Protein AF-A0A0S7YE76-F1 (afdb_monomer)

Solvent-accessible surface area (backbone atoms only — not comparable to full-atom values): 18607 Å² total; per-residue (Å²): 134,58,78,66,62,55,53,55,54,52,49,54,53,52,51,52,51,50,59,55,50,73,75,68,65,85,78,84,64,67,56,100,78,52,66,23,44,47,47,76,36,72,68,64,58,95,80,39,22,54,52,33,25,20,67,42,61,40,78,8,40,34,25,40,32,91,62,87,88,48,64,30,26,28,22,26,35,54,44,39,54,44,42,76,58,84,70,84,58,65,30,76,67,35,12,22,74,38,64,57,85,9,36,34,14,70,73,61,82,34,90,38,60,30,29,41,18,33,40,88,47,12,43,44,52,71,51,78,32,78,65,57,64,90,67,31,18,46,62,30,10,30,70,44,59,53,84,12,36,38,13,36,68,88,66,67,63,45,38,70,34,29,37,18,34,26,42,48,77,52,37,34,89,74,32,91,39,74,80,62,52,44,77,63,68,86,61,49,12,49,74,50,37,52,40,29,36,69,55,82,42,29,35,56,48,25,61,72,75,68,42,55,52,81,36,51,87,58,66,63,80,71,47,78,52,48,74,44,60,37,55,60,32,31,42,61,25,28,39,45,68,33,50,43,76,35,63,63,33,68,62,81,43,98,73,61,67,92,89,58,79,32,40,84,68,58,52,74,77,66,81,70,58,64,44,74,65,23,56,70,62,42,53,85,65,44,71,83,68,94,77,79,93,79,75,61,66,59,73,55,38,48,32,77,76,73,80,78,47,46,25,52,65,26,68,66,64,48,73,92,59,72,56,57,88,43,80,90,68,83,128

Radius of gyration: 26.78 Å; Cα contacts (8 Å, |Δi|>4): 698; chains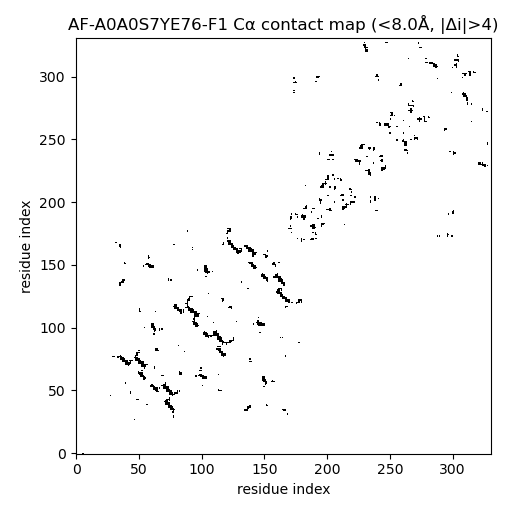: 1; bounding box: 63×70×66 Å

Nearest PDB structures (foldseek):
  1ux6-assembly1_A  TM=9.784E-01  e=2.073E-01  Homo sapiens
  3fby-assembly3_C  TM=5.319E-01  e=9.041E-02  Homo sapiens
  1yo8-assembly1_A  TM=5.218E-01  e=1.841E-01  Homo sapiens

Secondary structure (DSSP, 8-state):
--HHHHHHHHHHHHHHHHHHHTTSS------TT----EEEESSPPTT-EEEEEESSSSSB-EE-TT-SS-SEEEEESSSEE-TTS--SS-EEEEEESSSSSBPEESSS-SSEEEEEE-SSS--EEEEEESS--TT-EEEEEESSSSSB-EE-SSSSS--SEEEEEEEPP-SSTTS--TT---SS-SSS-TTT-SSTT-SSS-HHHHHHHT--TT-TTS--------SS-SSS-HHHHHHHT--TT-TT-STT-SSPPTT----SS--TT-SS--SHHHHHHS-S-B-------S-TTSSSTT-TTSSS-BSHHHHHHS-TT----S-----

Structure (mmCIF, N/CA/C/O backbone):
data_AF-A0A0S7YE76-F1
#
_entry.id   AF-A0A0S7YE76-F1
#
loop_
_atom_site.group_PDB
_atom_site.id
_atom_site.type_symbol
_atom_site.label_atom_id
_atom_site.label_alt_id
_atom_site.label_comp_id
_atom_site.label_asym_id
_atom_site.label_entity_id
_atom_site.label_seq_id
_atom_site.pdbx_PDB_ins_code
_atom_site.Cartn_x
_atom_site.Cartn_y
_atom_site.Cartn_z
_atom_site.occupancy
_atom_site.B_iso_or_equiv
_atom_site.auth_seq_id
_atom_site.auth_comp_id
_atom_site.auth_asym_id
_atom_site.auth_atom_id
_atom_site.pdbx_PDB_model_num
ATOM 1 N N . MET A 1 1 ? 27.700 -51.422 17.909 1.00 53.62 1 MET A N 1
ATOM 2 C CA . MET A 1 1 ? 26.930 -50.208 18.255 1.00 53.62 1 MET A CA 1
ATOM 3 C C . MET A 1 1 ? 25.537 -50.658 18.646 1.00 53.62 1 MET A C 1
ATOM 5 O O . MET A 1 1 ? 24.935 -51.434 17.913 1.00 53.62 1 MET A O 1
ATOM 9 N N . THR A 1 2 ? 25.108 -50.343 19.863 1.00 53.00 2 THR A N 1
ATOM 10 C CA . THR A 1 2 ? 23.865 -50.858 20.451 1.00 53.00 2 THR A CA 1
ATOM 11 C C . THR A 1 2 ? 22.655 -50.204 19.779 1.00 53.00 2 THR A C 1
ATOM 13 O O . THR A 1 2 ? 22.735 -49.066 19.328 1.00 53.00 2 THR A O 1
ATOM 16 N N . ARG A 1 3 ? 21.518 -50.912 19.704 1.00 53.75 3 ARG A N 1
ATOM 17 C CA . ARG A 1 3 ? 20.259 -50.403 19.113 1.00 53.75 3 ARG A CA 1
ATOM 18 C C . ARG A 1 3 ? 19.846 -49.014 19.641 1.00 53.75 3 ARG A C 1
ATOM 20 O O . ARG A 1 3 ? 19.220 -48.259 18.910 1.00 53.75 3 ARG A O 1
ATOM 27 N N . ALA A 1 4 ? 20.253 -48.665 20.863 1.00 53.84 4 ALA A N 1
ATOM 28 C CA . ALA A 1 4 ? 20.037 -47.350 21.464 1.00 53.84 4 ALA A CA 1
ATOM 29 C C . ALA A 1 4 ? 20.788 -46.208 20.748 1.00 53.84 4 ALA A C 1
ATOM 31 O O . ALA A 1 4 ? 20.255 -45.112 20.629 1.00 53.84 4 ALA A O 1
ATOM 32 N N . THR A 1 5 ? 21.991 -46.450 20.217 1.00 55.41 5 THR A N 1
ATOM 33 C CA . THR A 1 5 ? 22.796 -45.409 19.552 1.00 55.41 5 THR A CA 1
ATOM 34 C C . THR A 1 5 ? 22.220 -45.016 18.188 1.00 55.41 5 THR A C 1
ATOM 36 O O . THR A 1 5 ? 22.327 -43.865 17.781 1.00 55.41 5 THR A O 1
ATOM 39 N N . VAL A 1 6 ? 21.566 -45.956 17.496 1.00 57.12 6 VAL A N 1
ATOM 40 C CA . VAL A 1 6 ? 20.924 -45.709 16.192 1.00 57.12 6 VAL A CA 1
ATOM 41 C C . VAL A 1 6 ? 19.629 -44.909 16.358 1.00 57.12 6 VAL A C 1
ATOM 43 O O . VAL A 1 6 ? 19.381 -43.995 15.581 1.00 57.12 6 VAL A O 1
ATOM 46 N N . LEU A 1 7 ? 18.840 -45.198 17.399 1.00 55.94 7 LEU A N 1
ATOM 47 C CA . LEU A 1 7 ? 17.587 -44.489 17.689 1.00 55.94 7 LEU A CA 1
ATOM 48 C C . LEU A 1 7 ? 17.812 -43.026 18.090 1.00 55.94 7 LEU A C 1
ATOM 50 O O . LEU A 1 7 ? 17.093 -42.154 17.615 1.00 55.94 7 LEU A O 1
ATOM 54 N N . VAL A 1 8 ? 18.840 -42.747 18.898 1.00 60.81 8 VAL A N 1
ATOM 55 C CA . VAL A 1 8 ? 19.204 -41.370 19.276 1.00 60.81 8 VAL A CA 1
ATOM 56 C C . VAL A 1 8 ? 19.692 -40.575 18.063 1.00 60.81 8 VAL A C 1
ATOM 58 O O . VAL A 1 8 ? 19.314 -39.419 17.899 1.00 60.81 8 VAL A O 1
ATOM 61 N N . SER A 1 9 ? 20.469 -41.199 17.171 1.00 59.66 9 SER A N 1
ATOM 62 C CA . SER A 1 9 ? 20.937 -40.539 15.947 1.00 59.66 9 SER A CA 1
ATOM 63 C C . SER A 1 9 ? 19.797 -40.247 14.967 1.00 59.66 9 SER A C 1
ATOM 65 O O . SER A 1 9 ? 19.828 -39.203 14.326 1.00 59.66 9 SER A O 1
ATOM 67 N N . LEU A 1 10 ? 18.793 -41.132 14.876 1.00 55.31 10 LEU A N 1
ATOM 68 C CA . LEU A 1 10 ? 17.617 -40.937 14.022 1.00 55.31 10 LEU A CA 1
ATOM 69 C C . LEU A 1 10 ? 16.696 -39.826 14.560 1.00 55.31 10 LEU A C 1
ATOM 71 O O . LEU A 1 10 ? 16.197 -39.015 13.781 1.00 55.31 10 LEU A O 1
ATOM 75 N N . LEU A 1 11 ? 16.512 -39.762 15.888 1.00 57.97 11 LEU A N 1
ATOM 76 C CA . LEU A 1 11 ? 15.745 -38.699 16.546 1.00 57.97 11 LEU A CA 1
ATOM 77 C C . LEU A 1 11 ? 16.417 -37.332 16.385 1.00 57.97 11 LEU A C 1
ATOM 79 O O . LEU A 1 11 ? 15.731 -36.372 16.055 1.00 57.97 11 LEU A O 1
ATOM 83 N N . LEU A 1 12 ? 17.744 -37.237 16.543 1.00 54.19 12 LEU A N 1
ATOM 84 C CA . LEU A 1 12 ? 18.454 -35.970 16.330 1.00 54.19 12 LEU A CA 1
ATOM 85 C C . LEU A 1 12 ? 18.346 -35.475 14.880 1.00 54.19 12 LEU A C 1
ATOM 87 O O . LEU A 1 12 ? 18.196 -34.276 14.664 1.00 54.19 12 LEU A O 1
ATOM 91 N N . THR A 1 13 ? 18.379 -36.370 13.887 1.00 54.22 13 THR A N 1
ATOM 92 C CA . THR A 1 13 ? 18.201 -35.981 12.477 1.00 54.22 13 THR A CA 1
ATOM 93 C C . THR A 1 13 ? 16.768 -35.572 12.140 1.00 54.22 13 THR A C 1
ATOM 95 O O . THR A 1 13 ? 16.579 -34.664 11.339 1.00 54.22 13 THR A O 1
ATOM 98 N N . LEU A 1 14 ? 15.760 -36.191 12.766 1.00 50.34 14 LEU A N 1
ATOM 99 C CA . LEU A 1 14 ? 14.351 -35.812 12.598 1.00 50.34 14 LEU A CA 1
ATOM 100 C C . LEU A 1 14 ? 14.036 -34.467 13.261 1.00 50.34 14 LEU A C 1
ATOM 102 O O . LEU A 1 14 ? 13.331 -33.658 12.670 1.00 50.34 14 LEU A O 1
ATOM 106 N N . VAL A 1 15 ? 14.611 -34.193 14.436 1.00 55.03 15 VAL A N 1
ATOM 107 C CA . VAL A 1 15 ? 14.502 -32.886 15.104 1.00 55.03 15 VAL A CA 1
ATOM 108 C C . VAL A 1 15 ? 15.223 -31.802 14.296 1.00 55.03 15 VAL A C 1
ATOM 110 O O . VAL A 1 15 ? 14.677 -30.722 14.124 1.00 55.03 15 VAL A O 1
ATOM 113 N N . ALA A 1 16 ? 16.392 -32.092 13.713 1.00 50.50 16 ALA A N 1
ATOM 114 C CA . ALA A 1 16 ? 17.088 -31.147 12.836 1.00 50.50 16 ALA A CA 1
ATOM 115 C C . ALA A 1 16 ? 16.317 -30.8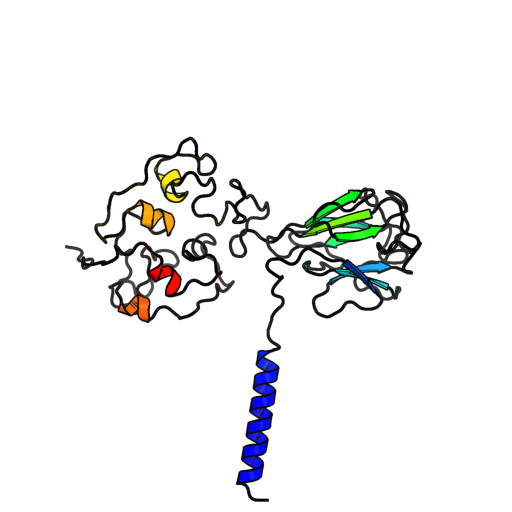51 11.533 1.00 50.50 16 ALA A C 1
ATOM 117 O O . ALA A 1 16 ? 16.294 -29.702 11.100 1.00 50.50 16 ALA A O 1
ATOM 118 N N . LEU A 1 17 ? 15.647 -31.847 10.932 1.00 45.78 17 LEU A N 1
ATOM 119 C CA . LEU A 1 17 ? 14.757 -31.614 9.787 1.00 45.78 17 LEU A CA 1
ATOM 120 C C . LEU A 1 17 ? 13.482 -30.855 10.182 1.00 45.78 17 LEU A C 1
ATOM 122 O O . LEU A 1 17 ? 13.026 -30.020 9.410 1.00 45.78 17 LEU A O 1
ATOM 126 N N . ALA A 1 18 ? 12.922 -31.106 11.369 1.00 45.28 18 ALA A N 1
ATOM 127 C CA . ALA A 1 18 ? 11.753 -30.382 11.866 1.00 45.28 18 ALA A CA 1
ATOM 128 C C . ALA A 1 18 ? 12.082 -28.918 12.203 1.00 45.28 18 ALA A C 1
ATOM 130 O O . ALA A 1 18 ? 11.295 -28.040 11.866 1.00 45.28 18 ALA A O 1
ATOM 131 N N . LEU A 1 19 ? 13.256 -28.633 12.783 1.00 42.09 19 LEU A N 1
ATOM 132 C CA . LEU A 1 19 ? 13.737 -27.262 12.993 1.00 42.09 19 LEU A CA 1
ATOM 133 C C . LEU A 1 19 ? 14.083 -26.552 11.676 1.00 42.09 19 LEU A C 1
ATOM 135 O O . LEU A 1 19 ? 13.861 -25.354 11.577 1.00 42.09 19 LEU A O 1
ATOM 139 N N . ALA A 1 20 ? 14.574 -27.267 10.658 1.00 42.16 20 ALA A N 1
ATOM 140 C CA . ALA A 1 20 ? 14.793 -26.690 9.330 1.00 42.16 20 ALA A CA 1
ATOM 141 C C . ALA A 1 20 ? 13.476 -26.431 8.570 1.00 42.16 20 ALA A C 1
ATOM 143 O O . ALA A 1 20 ? 13.395 -25.479 7.802 1.00 42.16 20 ALA A O 1
ATOM 144 N N . ALA A 1 21 ? 12.438 -27.244 8.801 1.00 38.12 21 ALA A N 1
ATOM 145 C CA . ALA A 1 21 ? 11.113 -27.060 8.207 1.00 38.12 21 ALA A CA 1
ATOM 146 C C . ALA A 1 21 ? 10.289 -25.949 8.888 1.00 38.12 21 ALA A C 1
ATOM 148 O O . ALA A 1 21 ? 9.497 -25.302 8.213 1.00 38.12 21 ALA A O 1
ATOM 149 N N . HIS A 1 22 ? 10.515 -25.671 10.181 1.00 39.59 22 HIS A N 1
ATOM 150 C CA . HIS A 1 22 ? 9.909 -24.524 10.883 1.00 39.59 22 HIS A CA 1
ATOM 151 C C . HIS A 1 22 ? 10.488 -23.162 10.458 1.00 39.59 22 HIS A C 1
ATOM 153 O O . HIS A 1 22 ? 9.929 -22.137 10.817 1.00 39.59 22 HIS A O 1
ATOM 159 N N . TRP A 1 23 ? 11.581 -23.144 9.686 1.00 32.69 23 TRP A N 1
ATOM 160 C CA . TRP A 1 23 ? 12.151 -21.931 9.080 1.00 32.69 23 TRP A CA 1
ATOM 161 C C . TRP A 1 23 ? 11.866 -21.819 7.574 1.00 32.69 23 TRP A C 1
ATOM 163 O O . TRP A 1 23 ? 12.419 -20.948 6.909 1.00 32.69 23 TRP A O 1
ATOM 173 N N . ALA A 1 24 ? 11.042 -22.711 7.013 1.00 37.47 24 ALA A N 1
ATOM 174 C CA . ALA A 1 24 ? 10.768 -22.768 5.575 1.00 37.47 24 ALA A CA 1
ATOM 175 C C . ALA A 1 24 ? 9.271 -22.705 5.223 1.00 37.47 24 ALA A C 1
ATOM 177 O O . ALA A 1 24 ? 8.899 -23.017 4.093 1.00 37.47 24 ALA A O 1
ATOM 178 N N . PHE A 1 25 ? 8.417 -22.293 6.163 1.00 32.69 25 PHE A N 1
ATOM 179 C CA . PHE A 1 25 ? 7.022 -21.957 5.892 1.00 32.69 25 PHE A CA 1
ATOM 180 C C . PHE A 1 25 ? 6.824 -20.453 6.064 1.00 32.69 25 PHE A C 1
ATOM 182 O O . PHE A 1 25 ? 6.907 -19.945 7.173 1.00 32.69 25 PHE A O 1
ATOM 189 N N . ASN A 1 26 ? 6.620 -19.787 4.925 1.00 39.59 26 ASN A N 1
ATOM 190 C CA . ASN A 1 26 ? 6.100 -18.432 4.747 1.00 39.59 26 ASN A CA 1
ATOM 191 C C . ASN A 1 26 ? 6.509 -17.386 5.789 1.00 39.59 26 ASN A C 1
ATOM 193 O O . ASN A 1 26 ? 5.761 -17.051 6.699 1.00 39.59 26 ASN A O 1
ATOM 197 N N . THR A 1 27 ? 7.646 -16.753 5.526 1.00 32.66 27 THR A N 1
ATOM 198 C CA . THR A 1 27 ? 7.807 -15.327 5.814 1.00 32.66 27 THR A CA 1
ATOM 199 C C . THR A 1 27 ? 8.179 -14.629 4.510 1.00 32.66 27 THR A C 1
ATOM 201 O O . THR A 1 27 ? 9.327 -14.254 4.292 1.00 32.66 27 THR A O 1
ATOM 204 N N . SER A 1 28 ? 7.207 -14.483 3.611 1.00 37.69 28 SER A N 1
ATOM 205 C CA . SER A 1 28 ? 7.108 -13.244 2.836 1.00 37.69 28 SER A CA 1
ATOM 206 C C . SER A 1 28 ? 6.258 -12.280 3.659 1.00 37.69 28 SER A C 1
ATOM 208 O O . SER A 1 28 ? 5.170 -11.890 3.256 1.00 37.69 28 SER A O 1
ATOM 210 N N . SER A 1 29 ? 6.714 -11.983 4.875 1.00 35.19 29 SER A N 1
ATOM 211 C CA . SER A 1 29 ? 6.265 -10.787 5.563 1.00 35.19 29 SER A CA 1
ATOM 212 C C . SER A 1 29 ? 6.894 -9.639 4.786 1.00 35.19 29 SER A C 1
ATOM 214 O O . SER A 1 29 ? 8.120 -9.479 4.840 1.00 35.19 29 SER A O 1
ATOM 216 N N . ALA A 1 30 ? 6.085 -8.897 4.030 1.00 40.16 30 ALA A N 1
ATOM 217 C CA . ALA A 1 30 ? 6.439 -7.527 3.695 1.00 40.16 30 ALA A CA 1
ATOM 218 C C . ALA A 1 30 ? 6.922 -6.875 4.996 1.00 40.16 30 ALA A C 1
ATOM 220 O O . ALA A 1 30 ? 6.318 -7.066 6.058 1.00 40.16 30 ALA A O 1
ATOM 221 N N . SER A 1 31 ? 8.098 -6.256 4.969 1.00 34.84 31 SER A N 1
ATOM 222 C CA . SER A 1 31 ? 8.589 -5.605 6.174 1.00 34.84 31 SER A CA 1
ATOM 223 C C . SER A 1 31 ? 7.608 -4.478 6.502 1.00 34.84 31 SER A C 1
ATOM 225 O O . SER A 1 31 ? 7.373 -3.656 5.620 1.00 34.84 31 SER A O 1
ATOM 227 N N . PRO A 1 32 ? 7.097 -4.363 7.742 1.00 37.75 32 PRO A N 1
ATOM 228 C CA . PRO A 1 32 ? 6.154 -3.301 8.111 1.00 37.75 32 PRO A CA 1
ATOM 229 C C . PRO A 1 32 ? 6.783 -1.892 8.061 1.00 37.75 32 PRO A C 1
ATOM 231 O O . PRO A 1 32 ? 6.179 -0.931 8.504 1.00 37.75 32 PRO A O 1
ATOM 234 N N . ASN A 1 33 ? 8.024 -1.767 7.568 1.00 38.00 33 ASN A N 1
ATOM 235 C CA . ASN A 1 33 ? 8.777 -0.524 7.391 1.00 38.00 33 ASN A CA 1
ATOM 236 C C . ASN A 1 33 ? 9.774 -0.587 6.203 1.00 38.00 33 ASN A C 1
ATOM 238 O O . ASN A 1 33 ? 10.749 0.169 6.162 1.00 38.00 33 ASN A O 1
ATOM 242 N N . GLY A 1 34 ? 9.615 -1.525 5.263 1.00 47.88 34 GLY A N 1
ATOM 243 C CA . GLY A 1 34 ? 10.556 -1.710 4.155 1.00 47.88 34 GLY A CA 1
ATOM 244 C C . GLY A 1 34 ? 10.301 -0.719 3.027 1.00 47.88 34 GLY A C 1
ATOM 245 O O . GLY A 1 34 ? 9.496 -0.993 2.148 1.00 47.88 34 GLY A O 1
ATOM 246 N N . ALA A 1 35 ? 10.975 0.434 3.034 1.00 62.75 35 ALA A N 1
ATOM 247 C CA . ALA A 1 35 ? 10.973 1.321 1.873 1.00 62.75 35 ALA A CA 1
ATOM 248 C C . ALA A 1 35 ? 11.426 0.529 0.634 1.00 62.75 35 ALA A C 1
ATOM 250 O O . ALA A 1 35 ? 12.518 -0.050 0.643 1.00 62.75 35 ALA A O 1
ATOM 251 N N . MET A 1 36 ? 10.583 0.516 -0.405 1.00 78.94 36 MET A N 1
ATOM 252 C CA . MET A 1 36 ? 10.861 -0.115 -1.695 1.00 78.94 36 MET A CA 1
ATOM 253 C C . MET A 1 36 ? 12.317 0.142 -2.110 1.00 78.94 36 MET A C 1
ATOM 255 O O . MET A 1 36 ? 12.817 1.266 -2.044 1.00 78.94 36 MET A O 1
ATOM 259 N N . SER A 1 37 ? 13.024 -0.900 -2.539 1.00 84.62 37 SER A N 1
ATOM 260 C CA . SER A 1 37 ? 14.425 -0.785 -2.945 1.00 84.62 37 SER A CA 1
ATOM 261 C C . SER A 1 37 ? 14.669 -1.603 -4.194 1.00 84.62 37 SER A C 1
ATOM 263 O O . SER A 1 37 ? 14.303 -2.772 -4.243 1.00 84.62 37 SER A O 1
ATOM 265 N N . CYS A 1 38 ? 15.297 -0.997 -5.201 1.00 88.25 38 CYS A N 1
ATOM 266 C CA . CYS A 1 38 ? 15.541 -1.622 -6.495 1.00 88.25 38 CYS A CA 1
ATOM 267 C C . CYS A 1 38 ? 17.026 -1.597 -6.858 1.00 88.25 38 CYS A C 1
ATOM 269 O O . CYS A 1 38 ? 17.740 -0.627 -6.599 1.00 88.25 38 CYS A O 1
ATOM 271 N N . SER A 1 39 ? 17.498 -2.666 -7.497 1.00 89.75 39 SER A N 1
ATOM 272 C CA . SER A 1 39 ? 18.859 -2.761 -8.027 1.00 89.75 39 SER A CA 1
ATOM 273 C C . SER A 1 39 ? 18.909 -3.580 -9.313 1.00 89.75 39 SER A C 1
ATOM 275 O O . SER A 1 39 ? 18.155 -4.541 -9.488 1.00 89.75 39 SER A O 1
ATOM 277 N N . VAL A 1 40 ? 19.816 -3.220 -10.227 1.00 91.25 40 VAL A N 1
ATOM 278 C CA . VAL A 1 40 ? 20.032 -3.990 -11.455 1.00 91.25 40 VAL A CA 1
ATOM 279 C C . VAL A 1 40 ? 21.090 -5.059 -11.221 1.00 91.25 40 VAL A C 1
ATOM 281 O O . VAL A 1 40 ? 22.253 -4.771 -10.934 1.00 91.25 40 VAL A O 1
ATOM 284 N N . LYS A 1 41 ? 20.718 -6.327 -11.394 1.00 91.06 41 LYS A N 1
ATOM 285 C CA . LYS A 1 41 ? 21.650 -7.447 -11.225 1.00 91.06 41 LYS A CA 1
ATOM 286 C C . LYS A 1 41 ? 21.302 -8.659 -12.085 1.00 91.06 41 LYS A C 1
ATOM 288 O O . LYS A 1 41 ? 20.219 -8.726 -12.665 1.00 91.06 41 LYS A O 1
ATOM 293 N N . PRO A 1 42 ? 22.226 -9.628 -12.236 1.00 90.38 42 PRO A N 1
ATOM 294 C CA . PRO A 1 42 ? 21.981 -10.760 -13.127 1.00 90.38 42 PRO A CA 1
ATOM 295 C C . PRO A 1 42 ? 20.873 -11.718 -12.666 1.00 90.38 42 PRO A C 1
ATOM 297 O O . PRO A 1 42 ? 20.218 -12.377 -13.482 1.00 90.38 42 PRO A O 1
ATOM 300 N N . VAL A 1 43 ? 20.684 -11.818 -11.350 1.00 89.00 43 VAL A N 1
ATOM 301 C CA . VAL A 1 43 ? 19.727 -12.711 -10.692 1.00 89.00 43 VAL A CA 1
ATOM 302 C C . VAL A 1 43 ? 19.161 -11.979 -9.478 1.00 89.00 43 VAL A C 1
ATOM 304 O O . VAL A 1 43 ? 19.942 -11.414 -8.717 1.00 89.00 43 VAL A O 1
ATOM 307 N N . CYS A 1 44 ? 17.836 -11.987 -9.321 1.00 89.00 44 CYS A N 1
ATOM 308 C CA . CYS A 1 44 ? 17.179 -11.449 -8.130 1.00 89.00 44 CYS A CA 1
ATOM 309 C C . CYS A 1 44 ? 17.373 -12.402 -6.946 1.00 89.00 44 CYS A C 1
ATOM 311 O O . CYS A 1 44 ? 17.344 -13.625 -7.121 1.00 89.00 44 CYS A O 1
ATOM 313 N N . ASP A 1 45 ? 17.620 -11.841 -5.767 1.00 89.00 45 ASP A N 1
ATOM 314 C CA . ASP A 1 45 ? 17.802 -12.607 -4.538 1.00 89.00 45 ASP A CA 1
ATOM 315 C C . ASP A 1 45 ? 16.449 -13.106 -4.001 1.00 89.00 45 ASP A C 1
ATOM 317 O O . ASP A 1 45 ? 15.378 -12.744 -4.489 1.00 89.00 45 ASP A O 1
ATOM 321 N N . ALA A 1 46 ? 16.480 -13.993 -3.003 1.00 81.56 46 ALA A N 1
ATOM 322 C CA . ALA A 1 46 ? 15.252 -14.464 -2.370 1.00 81.56 46 ALA A CA 1
ATOM 323 C C . ALA A 1 46 ? 14.527 -13.293 -1.679 1.00 81.56 46 ALA A C 1
ATOM 325 O O . ALA A 1 46 ? 15.136 -12.601 -0.868 1.00 81.56 46 ALA A O 1
ATOM 326 N N . GLY A 1 47 ? 13.241 -13.105 -1.991 1.00 75.69 47 GLY A N 1
ATOM 327 C CA . GLY A 1 47 ? 12.437 -11.978 -1.499 1.00 75.69 47 GLY A CA 1
ATOM 328 C C . GLY A 1 47 ? 12.416 -10.760 -2.428 1.00 75.69 47 GLY A C 1
ATOM 329 O O . GLY A 1 47 ? 11.705 -9.805 -2.144 1.00 75.69 47 GLY A O 1
ATOM 330 N N . GLU A 1 48 ? 13.145 -10.795 -3.544 1.00 86.62 48 GLU A N 1
ATOM 331 C CA . GLU A 1 48 ? 13.058 -9.768 -4.578 1.00 86.62 48 GLU A CA 1
ATOM 332 C C . GLU A 1 48 ? 12.236 -10.219 -5.779 1.00 86.62 48 GLU A C 1
ATOM 334 O O . GLU A 1 48 ? 12.193 -11.393 -6.161 1.00 86.62 48 GLU A O 1
ATOM 339 N N . VAL A 1 49 ? 11.664 -9.225 -6.439 1.00 85.56 49 VAL A N 1
ATOM 340 C CA . VAL A 1 49 ? 10.826 -9.361 -7.612 1.00 85.56 49 VAL A CA 1
ATOM 341 C C . VAL A 1 49 ? 11.525 -8.814 -8.847 1.00 85.56 49 VAL A C 1
ATOM 343 O O . VAL A 1 49 ? 12.054 -7.705 -8.852 1.00 85.56 49 VAL A O 1
ATOM 346 N N . GLU A 1 50 ? 11.473 -9.588 -9.930 1.00 88.88 50 GLU A N 1
ATOM 347 C CA . GLU A 1 50 ? 11.885 -9.147 -11.262 1.00 88.88 50 GLU A CA 1
ATOM 348 C C . GLU A 1 50 ? 10.804 -8.260 -11.891 1.00 88.88 50 GLU A C 1
ATOM 350 O O . GLU A 1 50 ? 9.738 -8.753 -12.258 1.00 88.88 50 GLU A O 1
ATOM 355 N N . VAL A 1 51 ? 11.112 -6.975 -12.077 1.00 88.38 51 VAL A N 1
ATOM 356 C CA . VAL A 1 51 ? 10.192 -6.005 -12.700 1.00 88.38 51 VAL A CA 1
ATOM 357 C C . VAL A 1 51 ? 10.463 -5.829 -14.189 1.00 88.38 51 VAL A C 1
ATOM 359 O O . VAL A 1 51 ? 9.548 -5.681 -14.990 1.00 88.38 51 VAL A O 1
ATOM 362 N N . LEU A 1 52 ? 11.731 -5.849 -14.595 1.00 89.75 52 LEU A N 1
ATOM 363 C CA . LEU A 1 52 ? 12.114 -5.614 -15.984 1.00 89.75 52 LEU A CA 1
ATOM 364 C C . LEU A 1 52 ? 13.421 -6.322 -16.313 1.00 89.75 52 LEU A C 1
ATOM 366 O O . LEU A 1 52 ? 14.308 -6.436 -15.468 1.00 89.75 52 LEU A O 1
ATOM 370 N N . ARG A 1 53 ? 13.589 -6.745 -17.567 1.00 91.31 53 ARG A N 1
ATOM 371 C CA . ARG A 1 53 ? 14.882 -7.205 -18.079 1.00 91.31 53 ARG A CA 1
ATOM 372 C C . ARG A 1 53 ? 15.583 -6.172 -18.932 1.00 91.31 53 ARG A C 1
ATOM 374 O O . ARG A 1 53 ? 14.945 -5.461 -19.698 1.00 91.31 53 ARG A O 1
ATOM 381 N N . MET A 1 54 ? 16.911 -6.169 -18.862 1.00 91.56 54 MET A N 1
ATOM 382 C CA . MET A 1 54 ? 17.764 -5.212 -19.562 1.00 91.56 54 MET A CA 1
ATOM 383 C C . MET A 1 54 ? 18.917 -5.914 -20.285 1.00 91.56 54 MET A C 1
ATOM 385 O O . MET A 1 54 ? 19.582 -6.795 -19.734 1.00 91.56 54 MET A O 1
ATOM 389 N N . SER A 1 55 ? 19.203 -5.509 -21.524 1.00 92.44 55 SER A N 1
ATOM 390 C CA . SER A 1 55 ? 20.323 -6.061 -22.304 1.00 92.44 55 SER A CA 1
ATOM 391 C C . SER A 1 55 ? 21.710 -5.743 -21.720 1.00 92.44 55 SER A C 1
ATOM 393 O O . SER A 1 55 ? 22.673 -6.460 -21.986 1.00 92.44 55 SER A O 1
ATOM 395 N N . SER A 1 56 ? 21.819 -4.661 -20.950 1.00 91.19 56 SER A N 1
ATOM 396 C CA . SER A 1 56 ? 23.036 -4.130 -20.318 1.00 91.19 56 SER A CA 1
ATOM 397 C C . SER A 1 56 ? 22.647 -3.236 -19.134 1.00 91.19 56 SER A C 1
ATOM 399 O O . SER A 1 56 ? 21.474 -2.934 -18.965 1.00 91.19 56 SER A O 1
ATOM 401 N N . THR A 1 57 ? 23.605 -2.785 -18.319 1.00 90.81 57 THR A N 1
ATOM 402 C CA . THR A 1 57 ? 23.335 -1.813 -17.236 1.00 90.81 57 THR A CA 1
ATOM 403 C C . THR A 1 57 ? 23.233 -0.367 -17.731 1.00 90.81 57 THR A C 1
ATOM 405 O O . THR A 1 57 ? 22.741 0.498 -17.027 1.00 90.81 57 THR A O 1
ATOM 408 N N . SER A 1 58 ? 23.665 -0.081 -18.960 1.00 91.50 58 SER A N 1
ATOM 409 C CA . SER A 1 58 ? 23.540 1.240 -19.586 1.00 91.50 58 SER A CA 1
ATOM 410 C C . SER A 1 58 ? 23.146 1.104 -21.050 1.00 91.50 58 SER A C 1
ATOM 412 O O . SER A 1 58 ? 23.533 0.132 -21.710 1.00 91.50 58 SER A O 1
ATOM 414 N N . ASN A 1 59 ? 22.381 2.076 -21.558 1.00 91.69 59 ASN A N 1
ATOM 415 C CA . ASN A 1 59 ? 21.897 2.121 -22.942 1.00 91.69 59 ASN A CA 1
ATOM 416 C C . ASN A 1 59 ? 21.268 0.799 -23.418 1.00 91.69 59 ASN A C 1
ATOM 418 O O . ASN A 1 59 ? 21.579 0.285 -24.496 1.00 91.69 59 ASN A O 1
ATOM 422 N N . ALA A 1 60 ? 20.419 0.222 -22.577 1.00 92.62 60 ALA A N 1
ATOM 423 C CA . ALA A 1 60 ? 19.856 -1.096 -22.763 1.00 92.62 60 ALA A CA 1
ATOM 424 C C . ALA A 1 60 ? 18.529 -1.058 -23.518 1.00 92.62 60 ALA A C 1
ATOM 426 O O . ALA A 1 60 ? 17.745 -0.113 -23.402 1.00 92.62 60 ALA A O 1
ATOM 427 N N . HIS A 1 61 ? 18.265 -2.135 -24.249 1.00 94.12 61 HIS A N 1
ATOM 428 C CA . HIS A 1 61 ? 16.903 -2.503 -24.603 1.00 94.12 61 HIS A CA 1
ATOM 429 C C . HIS A 1 61 ? 16.262 -3.261 -23.443 1.00 94.12 61 HIS A C 1
ATOM 431 O O . HIS A 1 61 ? 16.953 -3.890 -22.632 1.00 94.12 61 HIS A O 1
ATOM 437 N N . ALA A 1 62 ? 14.939 -3.198 -23.398 1.00 92.88 62 ALA A N 1
ATOM 438 C CA . ALA A 1 62 ? 14.119 -3.761 -22.348 1.00 92.88 62 ALA A CA 1
ATOM 439 C C . ALA A 1 62 ? 13.395 -5.034 -22.813 1.00 92.88 62 ALA A C 1
ATOM 441 O O . ALA A 1 62 ? 13.165 -5.243 -24.008 1.00 92.88 62 ALA A O 1
ATOM 442 N N . GLY A 1 63 ? 13.035 -5.886 -21.861 1.00 90.50 63 GLY A N 1
ATOM 443 C CA . GLY A 1 63 ? 12.190 -7.057 -22.078 1.00 90.50 63 GLY A CA 1
ATOM 444 C C . GLY A 1 63 ? 11.296 -7.313 -20.871 1.00 90.50 63 GLY A C 1
ATOM 445 O O . GLY A 1 63 ? 11.620 -6.892 -19.757 1.00 90.50 63 GLY A O 1
ATOM 446 N N . THR A 1 64 ? 10.180 -8.005 -21.091 1.00 88.25 64 THR A N 1
ATOM 447 C CA . THR A 1 64 ? 9.230 -8.336 -20.021 1.00 88.25 64 THR A CA 1
ATOM 448 C C . THR A 1 64 ? 9.851 -9.294 -18.996 1.00 88.25 64 THR A C 1
ATOM 450 O O . THR A 1 64 ? 10.745 -10.084 -19.347 1.00 88.25 64 THR A O 1
ATOM 453 N N . PRO A 1 65 ? 9.354 -9.290 -17.746 1.00 84.06 65 PRO A N 1
ATOM 454 C CA . PRO A 1 65 ? 9.706 -10.300 -16.756 1.00 84.06 65 PRO A CA 1
ATOM 455 C C . PRO A 1 65 ? 9.547 -11.725 -17.294 1.00 84.06 65 PRO A C 1
ATOM 457 O O . PRO A 1 65 ? 8.639 -12.024 -18.071 1.00 84.06 65 PRO A O 1
ATOM 460 N N . GLY A 1 66 ? 10.449 -12.625 -16.905 1.00 76.31 66 GLY A N 1
ATOM 461 C CA . GLY A 1 66 ? 10.370 -14.046 -17.266 1.00 76.31 66 GLY A CA 1
ATOM 462 C C . GLY A 1 66 ? 10.843 -14.406 -18.684 1.00 76.31 66 GLY A C 1
ATOM 463 O O . GLY A 1 66 ? 10.946 -15.593 -18.995 1.00 76.31 66 GLY A O 1
ATOM 464 N N . GLY A 1 67 ? 11.217 -13.431 -19.526 1.00 75.94 67 GLY A N 1
ATOM 465 C CA . GLY A 1 67 ? 11.830 -13.679 -20.843 1.00 75.94 67 GLY A CA 1
ATOM 466 C C . GLY A 1 67 ? 13.189 -14.403 -20.767 1.00 75.94 67 GLY A C 1
ATOM 467 O O . GLY A 1 67 ? 13.738 -14.606 -19.690 1.00 75.94 67 GLY A O 1
ATOM 468 N N . SER A 1 68 ? 13.787 -14.817 -21.890 1.00 66.88 68 SER A N 1
ATOM 469 C CA . SER A 1 68 ? 15.069 -15.565 -21.885 1.00 66.88 68 SER A CA 1
ATOM 470 C C . SER A 1 68 ? 16.266 -14.825 -22.492 1.00 66.88 68 SER A C 1
ATOM 472 O O . SER A 1 68 ? 17.372 -15.360 -22.477 1.00 66.88 68 SER A O 1
ATOM 474 N N . ALA A 1 69 ? 16.072 -13.631 -23.054 1.00 69.06 69 ALA A N 1
ATOM 475 C CA . ALA A 1 69 ? 17.074 -12.995 -23.913 1.00 69.06 69 ALA A CA 1
ATOM 476 C C . ALA A 1 69 ? 18.131 -12.164 -23.172 1.00 69.06 69 ALA A C 1
ATOM 478 O O . ALA A 1 69 ? 19.247 -12.013 -23.668 1.00 69.06 69 ALA A O 1
ATOM 479 N N . TYR A 1 70 ? 17.809 -11.652 -21.983 1.00 85.12 70 TYR A N 1
ATOM 480 C CA . TYR A 1 70 ? 18.636 -10.668 -21.287 1.00 85.12 70 TYR A CA 1
ATOM 481 C C . TYR A 1 70 ? 19.118 -11.138 -19.921 1.00 85.12 70 TYR A C 1
ATOM 483 O O . TYR A 1 70 ? 18.382 -11.776 -19.161 1.00 85.12 70 TYR A O 1
ATOM 491 N N . GLY A 1 71 ? 20.396 -10.841 -19.665 1.00 84.62 71 GLY A N 1
ATOM 492 C CA . GLY A 1 71 ? 21.152 -11.297 -18.505 1.00 84.62 71 GLY A CA 1
ATOM 493 C C . GLY A 1 71 ? 21.130 -10.347 -17.313 1.00 84.62 71 GLY A C 1
ATOM 494 O O . GLY A 1 71 ? 21.639 -10.752 -16.279 1.00 84.62 71 GLY A O 1
ATOM 495 N N . TYR A 1 72 ? 20.566 -9.141 -17.441 1.00 90.81 72 TYR A N 1
ATOM 496 C CA . TYR A 1 72 ? 20.339 -8.208 -16.333 1.00 90.81 72 TYR A CA 1
ATOM 497 C C . TYR A 1 72 ? 18.844 -8.046 -16.063 1.00 90.81 72 TYR A C 1
ATOM 499 O O . TYR A 1 72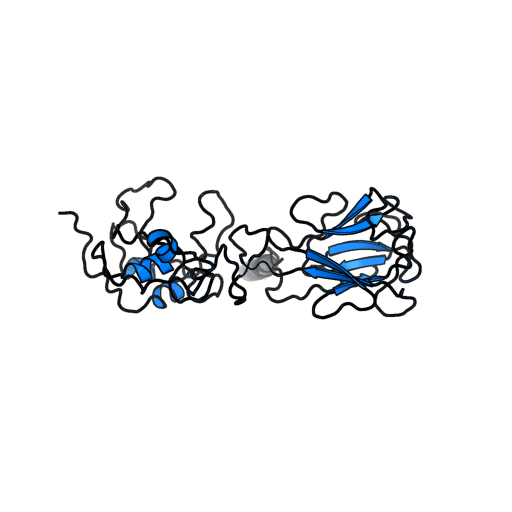 ? 18.026 -8.101 -16.988 1.00 90.81 72 TYR A O 1
ATOM 507 N N . ARG A 1 73 ? 18.506 -7.855 -14.790 1.00 91.25 73 ARG A N 1
ATOM 508 C CA . ARG A 1 73 ? 17.147 -7.722 -14.265 1.00 91.25 73 ARG A CA 1
ATOM 509 C C . ARG A 1 73 ? 17.106 -6.543 -13.306 1.00 91.25 73 ARG A C 1
ATOM 511 O O . ARG A 1 73 ? 18.044 -6.377 -12.531 1.00 91.25 73 ARG A O 1
ATOM 518 N N . VAL A 1 74 ? 16.028 -5.774 -13.351 1.00 91.50 74 VAL A N 1
ATOM 519 C CA . VAL A 1 74 ? 15.655 -4.845 -12.286 1.00 91.50 74 VAL A CA 1
ATOM 520 C C . VAL A 1 74 ? 14.967 -5.672 -11.207 1.00 91.50 74 VAL A C 1
ATOM 522 O O . VAL A 1 74 ? 13.903 -6.241 -11.458 1.00 91.50 74 VAL A O 1
ATOM 525 N N . CYS A 1 75 ? 15.616 -5.788 -10.054 1.00 90.62 75 CYS A N 1
ATOM 526 C CA . CYS A 1 75 ? 15.149 -6.561 -8.913 1.00 90.62 75 CYS A CA 1
ATOM 527 C C . CYS A 1 75 ? 14.758 -5.603 -7.794 1.00 90.62 75 CYS A C 1
ATOM 529 O O . CYS A 1 75 ? 15.598 -4.798 -7.389 1.00 90.62 75 CYS A O 1
ATOM 531 N N . CYS A 1 76 ? 13.522 -5.692 -7.309 1.00 88.00 76 CYS A N 1
ATOM 532 C CA . CYS A 1 76 ? 13.012 -4.823 -6.252 1.00 88.00 76 CYS A CA 1
ATOM 533 C C . CYS A 1 76 ? 12.492 -5.622 -5.051 1.00 88.00 76 CYS A C 1
ATOM 535 O O . CYS A 1 76 ? 11.986 -6.729 -5.232 1.00 88.00 76 CYS A O 1
ATOM 537 N N . THR A 1 77 ? 12.605 -5.069 -3.846 1.00 84.38 77 THR A N 1
ATOM 538 C CA . THR A 1 77 ? 11.957 -5.579 -2.624 1.00 84.38 77 THR A CA 1
ATOM 539 C C . THR A 1 77 ? 10.618 -4.887 -2.383 1.00 84.38 77 THR A C 1
ATOM 541 O O . THR A 1 77 ? 10.344 -3.851 -2.990 1.00 84.38 77 THR A O 1
ATOM 544 N N . ASP A 1 78 ? 9.809 -5.466 -1.490 1.00 74.12 78 ASP A N 1
ATOM 545 C CA . ASP A 1 78 ? 8.571 -4.864 -0.962 1.00 74.12 78 ASP A CA 1
ATOM 546 C C . ASP A 1 78 ? 7.527 -4.525 -2.042 1.00 74.12 78 ASP A C 1
ATOM 548 O O . ASP A 1 78 ? 6.686 -3.650 -1.882 1.00 74.12 78 ASP A O 1
ATOM 552 N N . ILE A 1 79 ? 7.587 -5.254 -3.158 1.00 77.31 79 ILE 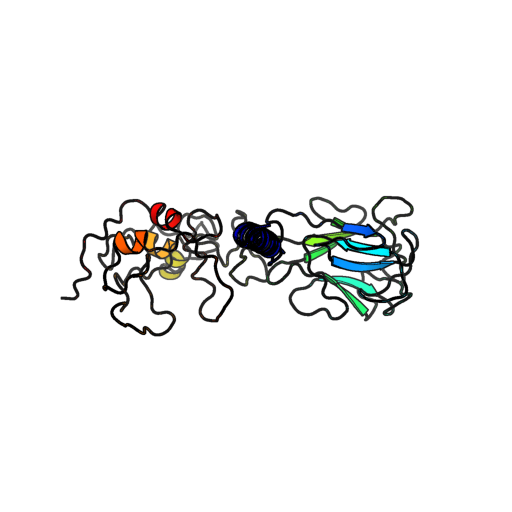A N 1
ATOM 553 C CA . ILE A 1 79 ? 6.579 -5.267 -4.214 1.00 77.31 79 ILE A CA 1
ATOM 554 C C . ILE A 1 79 ? 6.345 -6.705 -4.676 1.00 77.31 79 ILE A C 1
ATOM 556 O O . ILE A 1 79 ? 7.209 -7.573 -4.529 1.00 77.31 79 ILE A O 1
ATOM 560 N N . PHE A 1 80 ? 5.208 -6.936 -5.316 1.00 70.62 80 PHE A N 1
ATOM 561 C CA . PHE A 1 80 ? 4.861 -8.150 -6.034 1.00 70.62 80 PHE A CA 1
ATOM 562 C C . PHE A 1 80 ? 4.992 -7.921 -7.541 1.00 70.62 80 PHE A C 1
ATOM 564 O O . PHE A 1 80 ? 4.603 -6.892 -8.098 1.00 70.62 80 PHE A O 1
ATOM 571 N N . GLY A 1 81 ? 5.584 -8.899 -8.223 1.00 58.38 81 GLY A N 1
ATOM 572 C CA . GLY A 1 81 ? 5.786 -8.846 -9.667 1.00 58.38 81 GLY A CA 1
ATOM 573 C C . GLY A 1 81 ? 4.648 -9.533 -10.367 1.00 58.38 81 GLY A C 1
ATOM 574 O O . GLY A 1 81 ? 4.563 -10.758 -10.320 1.00 58.38 81 GLY A O 1
ATOM 575 N N . LEU A 1 82 ? 3.828 -8.767 -11.078 1.00 58.28 82 LEU A N 1
ATOM 576 C CA . LEU A 1 82 ? 2.708 -9.318 -11.845 1.00 58.28 82 LEU A CA 1
ATOM 577 C C . LEU A 1 82 ? 3.133 -9.931 -13.191 1.00 58.28 82 LEU A C 1
ATOM 579 O O . LEU A 1 82 ? 2.313 -10.357 -14.000 1.00 58.28 82 LEU A O 1
ATOM 583 N N . GLY A 1 83 ? 4.437 -10.041 -13.450 1.00 59.31 83 GLY A N 1
ATOM 584 C CA . GLY A 1 83 ? 4.932 -10.640 -14.682 1.00 59.31 83 GLY A CA 1
ATOM 585 C C . GLY A 1 83 ? 4.523 -9.822 -15.911 1.00 59.31 83 GLY A C 1
ATOM 586 O O . GLY A 1 83 ? 4.837 -8.640 -15.995 1.00 59.31 83 GLY A O 1
ATOM 587 N N . ALA A 1 84 ? 3.880 -10.468 -16.888 1.00 55.00 84 ALA A N 1
ATOM 588 C CA . ALA A 1 84 ? 3.419 -9.839 -18.133 1.00 55.00 84 ALA A CA 1
ATOM 589 C C . ALA A 1 84 ? 1.891 -9.654 -18.201 1.00 55.00 84 ALA A C 1
ATOM 591 O O . ALA A 1 84 ? 1.388 -9.158 -19.209 1.00 55.00 84 ALA A O 1
ATOM 592 N N . GLU A 1 85 ? 1.156 -10.082 -17.171 1.00 63.03 85 GLU A N 1
ATOM 593 C CA . GLU A 1 85 ? -0.296 -9.929 -17.085 1.00 63.03 85 GLU A CA 1
ATOM 594 C C . GLU A 1 85 ? -0.608 -9.121 -15.829 1.00 63.03 85 GLU A C 1
ATOM 596 O O . GLU A 1 85 ? -0.595 -9.634 -14.715 1.00 63.03 85 GLU A O 1
ATOM 601 N N . CYS A 1 86 ? -0.827 -7.823 -16.015 1.00 71.12 86 CYS A N 1
ATOM 602 C CA . CYS A 1 86 ? -1.151 -6.910 -14.932 1.00 71.12 86 CYS A CA 1
ATOM 603 C C . CYS A 1 86 ? -2.580 -7.195 -14.448 1.00 71.12 86 CYS A C 1
ATOM 605 O O . CYS A 1 86 ? -3.556 -6.843 -15.109 1.00 71.12 86 CYS A O 1
ATOM 607 N N . THR A 1 87 ? -2.705 -7.913 -13.334 1.00 66.06 87 THR A N 1
ATOM 608 C CA . THR A 1 87 ? -3.984 -8.301 -12.722 1.00 66.06 87 THR A CA 1
ATOM 609 C C . THR A 1 87 ? -3.999 -7.915 -11.247 1.00 66.06 87 THR A C 1
ATOM 611 O O . THR A 1 87 ? -2.994 -8.122 -10.576 1.00 66.06 87 THR A O 1
ATOM 614 N N . GLY A 1 88 ? -5.132 -7.432 -10.730 1.00 66.25 88 GLY A N 1
ATOM 615 C CA . GLY A 1 88 ? -5.260 -6.981 -9.333 1.00 66.25 88 GLY A CA 1
ATOM 616 C C . GLY A 1 88 ? -5.031 -5.474 -9.173 1.00 66.25 88 GLY A C 1
ATOM 617 O O . GLY A 1 88 ? -5.253 -4.729 -10.128 1.00 66.25 88 GLY A O 1
ATOM 618 N N . SER A 1 89 ? -4.608 -5.035 -7.982 1.00 68.94 89 SER A N 1
ATOM 619 C CA . SER A 1 89 ? -4.155 -3.658 -7.728 1.00 68.94 89 SER A CA 1
ATOM 620 C C . SER A 1 89 ? -2.711 -3.501 -8.207 1.00 68.94 89 SER A C 1
ATOM 622 O O . SER A 1 89 ? -1.815 -4.210 -7.742 1.00 68.94 89 SER A O 1
ATOM 624 N N . TYR A 1 90 ? -2.479 -2.640 -9.196 1.00 77.31 90 TYR A N 1
ATOM 625 C CA . TYR A 1 90 ? -1.160 -2.433 -9.790 1.00 77.31 90 TYR A CA 1
ATOM 626 C C . TYR A 1 90 ? -1.009 -1.033 -10.366 1.00 77.31 90 TYR A C 1
ATOM 628 O O . TYR A 1 90 ? -1.996 -0.401 -10.740 1.00 77.31 90 TYR A O 1
ATOM 636 N N . ASP A 1 91 ? 0.243 -0.613 -10.527 1.00 81.88 91 ASP A N 1
ATOM 637 C CA . ASP A 1 91 ? 0.597 0.560 -11.318 1.00 81.88 91 ASP A CA 1
ATOM 638 C C . ASP A 1 91 ? 1.475 0.175 -12.516 1.00 81.88 91 ASP A C 1
ATOM 640 O O . ASP A 1 91 ? 2.258 -0.787 -12.478 1.00 81.88 91 ASP A O 1
ATOM 644 N N . VAL A 1 92 ? 1.309 0.908 -13.617 1.00 86.31 92 VAL A N 1
ATOM 645 C CA . VAL A 1 92 ? 2.050 0.695 -14.865 1.00 86.31 92 VAL A CA 1
ATOM 646 C C . VAL A 1 92 ? 3.296 1.568 -14.847 1.00 86.31 92 VAL A C 1
ATOM 648 O O . VAL A 1 92 ? 3.258 2.764 -15.128 1.00 86.31 92 VAL A O 1
ATOM 651 N N . VAL A 1 93 ? 4.438 0.937 -14.593 1.00 88.75 93 VAL A N 1
ATOM 652 C CA . VAL A 1 93 ? 5.727 1.626 -14.467 1.00 88.75 93 VAL A CA 1
ATOM 653 C C . VAL A 1 93 ? 6.278 2.072 -15.814 1.00 88.75 93 VAL A C 1
ATOM 655 O O . VAL A 1 93 ? 6.890 3.127 -15.932 1.00 88.75 93 VAL A O 1
ATOM 658 N N . LEU A 1 94 ? 6.148 1.231 -16.839 1.00 90.88 94 LEU A N 1
ATOM 659 C CA . LEU A 1 94 ? 6.631 1.498 -18.192 1.00 90.88 94 LEU A CA 1
ATOM 660 C C . LEU A 1 94 ? 5.797 0.707 -19.198 1.00 90.88 94 LEU A C 1
ATOM 662 O O . LEU A 1 94 ? 5.284 -0.369 -18.903 1.00 90.88 94 LEU A O 1
ATOM 666 N N . THR A 1 95 ? 5.755 1.191 -20.434 1.00 92.56 95 THR A N 1
ATOM 667 C CA . THR A 1 95 ? 5.256 0.422 -21.579 1.00 92.56 95 THR A CA 1
ATOM 668 C C . THR A 1 95 ? 6.397 0.081 -22.536 1.00 92.56 95 THR A C 1
ATOM 670 O O . THR A 1 95 ? 7.344 0.852 -22.697 1.00 92.56 95 THR A O 1
ATOM 673 N N . LEU A 1 96 ? 6.337 -1.089 -23.169 1.00 92.88 96 LEU A N 1
ATOM 674 C CA . LEU A 1 96 ? 7.364 -1.652 -24.043 1.00 92.88 96 LEU A CA 1
ATOM 675 C C . LEU A 1 96 ? 6.845 -1.795 -25.473 1.00 92.88 96 LEU A C 1
ATOM 677 O O . LEU A 1 96 ? 5.734 -2.270 -25.699 1.00 92.88 96 LEU A O 1
ATOM 681 N N . SER A 1 97 ? 7.683 -1.485 -26.463 1.00 93.81 97 SER A N 1
ATOM 682 C CA . SER A 1 97 ? 7.344 -1.678 -27.883 1.00 93.81 97 SER A CA 1
ATOM 683 C C . SER A 1 97 ? 7.191 -3.151 -28.311 1.00 93.81 97 SER A C 1
ATOM 685 O O . SER A 1 97 ? 6.759 -3.425 -29.432 1.00 93.81 97 SER A O 1
ATOM 687 N N . GLY A 1 98 ? 7.537 -4.097 -27.434 1.00 90.31 98 GLY A N 1
ATOM 688 C CA . GLY A 1 98 ? 7.384 -5.539 -27.603 1.00 90.31 98 GLY A CA 1
ATOM 689 C C . GLY A 1 98 ? 7.805 -6.298 -26.338 1.00 90.31 98 GLY A C 1
ATOM 690 O O . GLY A 1 98 ? 8.227 -5.695 -25.357 1.00 90.31 98 GLY A O 1
ATOM 691 N N . SER A 1 99 ? 7.722 -7.630 -26.357 1.00 88.00 99 SER A N 1
ATOM 692 C CA . SER A 1 99 ? 8.072 -8.469 -25.196 1.00 88.00 99 SER A CA 1
ATOM 693 C C . SER A 1 99 ? 9.582 -8.659 -24.985 1.00 88.00 99 SER A C 1
ATOM 695 O O . SER A 1 99 ? 10.024 -9.053 -23.910 1.00 88.00 99 SER A O 1
ATOM 697 N N . ASP A 1 100 ? 10.380 -8.426 -26.025 1.00 89.31 100 ASP A N 1
ATOM 698 C CA . ASP A 1 100 ? 11.834 -8.574 -26.022 1.00 89.31 100 ASP A CA 1
ATOM 699 C C . ASP A 1 100 ? 12.449 -7.601 -27.034 1.00 89.31 100 ASP A C 1
ATOM 701 O O . ASP A 1 100 ? 11.804 -7.251 -28.028 1.00 89.31 100 ASP A O 1
ATOM 705 N N . ASN A 1 101 ? 13.687 -7.165 -26.797 1.00 90.81 101 ASN A N 1
ATOM 706 C CA . ASN A 1 101 ? 14.361 -6.147 -27.606 1.00 90.81 101 ASN A CA 1
ATOM 707 C C . ASN A 1 101 ? 13.501 -4.906 -27.859 1.00 90.81 101 ASN A C 1
ATOM 709 O O . ASN A 1 101 ? 13.419 -4.395 -28.980 1.00 90.81 101 ASN A O 1
ATOM 713 N N . ALA A 1 102 ? 12.859 -4.442 -26.792 1.00 93.12 102 ALA A N 1
ATOM 714 C CA . ALA A 1 102 ? 11.922 -3.344 -26.822 1.00 93.12 102 ALA A CA 1
ATOM 715 C C . ALA A 1 102 ? 12.566 -2.030 -26.382 1.00 93.12 102 ALA A C 1
ATOM 717 O O . ALA A 1 102 ? 13.478 -1.988 -25.554 1.00 93.12 102 ALA A O 1
ATOM 718 N N . HIS A 1 103 ? 12.039 -0.949 -26.940 1.00 94.94 103 HIS A N 1
ATOM 719 C CA . HIS A 1 103 ? 12.218 0.387 -26.396 1.00 94.94 103 HIS A CA 1
ATOM 720 C C . HIS A 1 103 ? 11.113 0.638 -25.375 1.00 94.94 103 HIS A C 1
ATOM 722 O O . HIS A 1 103 ? 10.027 0.061 -25.489 1.00 94.94 103 HIS A O 1
ATOM 728 N N . VAL A 1 104 ? 11.371 1.524 -24.418 1.00 95.06 104 VAL A N 1
ATOM 729 C CA . VAL A 1 104 ? 10.409 1.851 -23.362 1.00 95.06 104 VAL A CA 1
ATOM 730 C C . VAL A 1 104 ? 9.734 3.193 -23.597 1.00 95.06 104 VAL A C 1
ATOM 732 O O . VAL A 1 104 ? 10.251 4.054 -24.319 1.00 95.06 104 VAL A O 1
ATOM 735 N N . ALA A 1 105 ? 8.569 3.363 -22.991 1.00 95.12 105 ALA A N 1
ATOM 736 C CA . ALA A 1 105 ? 7.849 4.618 -22.937 1.00 95.12 105 ALA A CA 1
ATOM 737 C C . ALA A 1 105 ? 7.162 4.788 -21.577 1.00 95.12 105 ALA A C 1
ATOM 739 O O . ALA A 1 105 ? 6.522 3.859 -21.084 1.00 95.12 105 ALA A O 1
ATOM 740 N N . SER A 1 106 ? 7.284 5.983 -21.003 1.00 92.75 106 SER A N 1
ATOM 741 C CA . SER A 1 106 ? 6.597 6.404 -19.775 1.00 92.75 106 SER A CA 1
ATOM 742 C C . SER A 1 106 ? 5.271 7.120 -20.051 1.00 92.75 106 SER A C 1
ATOM 744 O O . SER A 1 106 ? 4.540 7.452 -19.129 1.00 92.75 106 SER A O 1
ATOM 746 N N . ASP A 1 107 ? 4.957 7.389 -21.319 1.00 90.12 107 ASP A N 1
ATOM 747 C CA . ASP A 1 107 ? 3.736 8.083 -21.747 1.00 90.12 107 ASP A CA 1
ATOM 748 C C . ASP A 1 107 ? 2.606 7.132 -22.186 1.00 90.12 107 ASP A C 1
ATOM 750 O O . ASP A 1 107 ? 1.606 7.579 -22.747 1.00 90.12 107 ASP A O 1
ATOM 754 N N . GLY A 1 108 ? 2.773 5.822 -21.974 1.00 87.50 108 GLY A N 1
ATOM 755 C CA . GLY A 1 108 ? 1.794 4.810 -22.374 1.00 87.50 108 GLY A CA 1
ATOM 756 C C . GLY A 1 108 ? 1.720 4.552 -23.886 1.00 87.50 108 GLY A C 1
ATOM 757 O O . GLY A 1 108 ? 0.738 3.990 -24.365 1.00 87.50 108 GLY A O 1
ATOM 758 N N . SER A 1 109 ? 2.727 4.962 -24.671 1.00 91.12 109 SER A N 1
ATOM 759 C CA . SER A 1 109 ? 2.727 4.808 -26.139 1.00 91.12 109 SER A CA 1
ATOM 760 C C . SER A 1 109 ? 2.647 3.363 -26.648 1.00 91.12 109 SER A C 1
ATOM 762 O O . SER A 1 109 ? 2.396 3.160 -27.842 1.00 91.12 109 SER A O 1
ATOM 764 N N . TYR A 1 110 ? 2.904 2.357 -25.808 1.00 91.81 110 TYR A N 1
ATOM 765 C CA . TYR A 1 110 ? 2.967 0.960 -26.230 1.00 91.81 110 TYR A CA 1
ATOM 766 C C . TYR A 1 110 ? 1.991 0.053 -25.476 1.00 91.81 110 TYR A C 1
ATOM 768 O O . TYR A 1 110 ? 1.570 0.354 -24.370 1.00 91.81 110 TYR A O 1
ATOM 776 N N . ALA A 1 111 ? 1.640 -1.078 -26.096 1.00 88.00 111 ALA A N 1
ATOM 777 C CA . ALA A 1 111 ? 0.612 -1.992 -25.592 1.00 88.00 111 ALA A CA 1
ATOM 778 C C . ALA A 1 111 ? 1.124 -3.046 -24.596 1.00 88.00 111 ALA A C 1
ATOM 780 O O . ALA A 1 111 ? 0.320 -3.730 -23.973 1.00 88.00 111 ALA A O 1
ATOM 781 N N . THR A 1 112 ? 2.438 -3.256 -24.500 1.00 89.19 112 THR A N 1
ATOM 782 C CA . THR A 1 112 ? 3.014 -4.198 -23.535 1.00 89.19 112 THR A CA 1
ATOM 783 C C . THR A 1 112 ? 3.351 -3.437 -22.266 1.00 89.19 112 THR A C 1
ATOM 785 O O . THR A 1 112 ? 4.218 -2.573 -22.295 1.00 89.19 112 THR A O 1
ATOM 788 N N . GLU A 1 113 ? 2.674 -3.746 -21.171 1.00 88.62 113 GLU A N 1
ATOM 789 C CA . GLU A 1 113 ? 2.839 -3.053 -19.895 1.00 88.62 113 GLU A CA 1
ATOM 790 C C . GLU A 1 113 ? 3.851 -3.778 -19.002 1.00 88.62 113 GLU A C 1
ATOM 792 O O . GLU A 1 113 ? 4.012 -4.999 -19.062 1.00 88.62 113 GLU A O 1
ATOM 797 N N . VAL A 1 114 ? 4.567 -3.000 -18.197 1.00 88.00 114 VAL A N 1
ATOM 798 C CA . VAL A 1 114 ? 5.439 -3.468 -17.123 1.00 88.00 114 VAL A CA 1
ATOM 799 C C . VAL A 1 114 ? 4.850 -2.931 -15.838 1.00 88.00 114 VAL A C 1
ATOM 801 O O . VAL A 1 114 ? 4.858 -1.720 -15.615 1.00 88.00 114 VAL A O 1
ATOM 804 N N . CYS A 1 115 ? 4.325 -3.839 -15.026 1.00 85.69 115 CYS A N 1
ATOM 805 C CA . CYS A 1 115 ? 3.535 -3.486 -13.861 1.00 85.69 115 CYS A CA 1
ATOM 806 C C . CYS A 1 115 ? 4.200 -3.947 -12.574 1.00 85.69 115 CYS A C 1
ATOM 808 O O . CYS A 1 115 ? 4.891 -4.971 -12.532 1.00 85.69 115 CYS A O 1
ATOM 810 N N . VAL A 1 116 ? 3.939 -3.188 -11.522 1.00 83.25 116 VAL A N 1
ATOM 811 C CA . VAL A 1 116 ? 4.311 -3.492 -10.143 1.00 83.25 116 VAL A CA 1
ATOM 812 C C . VAL A 1 116 ? 3.057 -3.422 -9.288 1.00 83.25 116 VAL A C 1
ATOM 814 O O . VAL A 1 116 ? 2.139 -2.661 -9.584 1.00 83.25 116 VAL A O 1
ATOM 817 N N . SER A 1 117 ? 3.010 -4.238 -8.246 1.00 78.12 117 SER A N 1
ATOM 818 C CA . SER A 1 117 ? 1.914 -4.262 -7.284 1.00 78.12 117 SER A CA 1
ATOM 819 C C . SER A 1 117 ? 2.491 -4.220 -5.878 1.00 78.12 117 SER A C 1
ATOM 821 O O . SER A 1 117 ? 3.565 -4.775 -5.649 1.00 78.12 117 SER A O 1
ATOM 823 N N . GLY A 1 118 ? 1.807 -3.561 -4.948 1.00 69.56 118 GLY A N 1
ATOM 824 C CA . GLY A 1 118 ? 2.158 -3.600 -3.531 1.00 69.56 118 GLY A CA 1
ATOM 825 C C . GLY A 1 118 ? 1.690 -4.895 -2.862 1.00 69.56 118 GLY A C 1
ATOM 826 O O . GLY A 1 118 ? 2.185 -5.238 -1.795 1.00 69.56 118 GLY A O 1
ATOM 827 N N . GLY A 1 119 ? 0.805 -5.650 -3.519 1.00 67.38 119 GLY A N 1
ATOM 828 C CA . GLY A 1 119 ? 0.082 -6.784 -2.954 1.00 67.38 119 GLY A CA 1
ATOM 829 C C . GLY A 1 119 ? -1.422 -6.574 -3.091 1.00 67.38 119 GLY A C 1
ATOM 830 O O . GLY A 1 119 ? -1.869 -5.729 -3.871 1.00 67.38 119 GLY A O 1
ATOM 831 N N . ASP A 1 120 ? -2.186 -7.357 -2.335 1.00 57.25 120 ASP A N 1
ATOM 832 C CA . ASP A 1 120 ? -3.570 -7.001 -2.042 1.00 57.25 120 ASP A CA 1
ATOM 833 C C . ASP A 1 120 ? -3.527 -5.745 -1.143 1.00 57.25 120 ASP A C 1
ATOM 835 O O . ASP A 1 120 ? -2.677 -5.655 -0.260 1.00 57.25 120 ASP A O 1
ATOM 839 N N . ASP A 1 121 ? -4.338 -4.740 -1.480 1.00 56.69 121 ASP A N 1
ATOM 840 C CA . ASP A 1 121 ? -4.554 -3.479 -0.743 1.00 56.69 121 ASP A CA 1
ATOM 841 C C . ASP A 1 121 ? -3.392 -2.456 -0.658 1.00 56.69 121 ASP A C 1
ATOM 843 O O . ASP A 1 121 ? -3.648 -1.256 -0.593 1.00 56.69 121 ASP A O 1
ATOM 847 N N . ALA A 1 122 ? -2.131 -2.842 -0.868 1.00 64.38 122 ALA A N 1
ATOM 848 C CA . ALA A 1 122 ? -1.032 -1.875 -0.999 1.00 64.38 122 ALA A CA 1
ATOM 849 C C . ALA A 1 122 ? -1.007 -1.165 -2.372 1.00 64.38 122 ALA A C 1
ATOM 851 O O . ALA A 1 122 ? -1.043 -1.795 -3.440 1.00 64.38 122 ALA A O 1
ATOM 852 N N . THR A 1 123 ? -0.874 0.167 -2.360 1.00 69.25 123 THR A N 1
ATOM 853 C CA . THR A 1 123 ? -0.757 0.975 -3.582 1.00 69.25 123 THR A CA 1
ATOM 854 C C . THR A 1 123 ? 0.705 1.186 -3.978 1.00 69.25 123 THR A C 1
ATOM 856 O O . THR A 1 123 ? 1.622 1.227 -3.156 1.00 69.25 123 THR A O 1
ATOM 859 N N . VAL A 1 124 ? 0.951 1.271 -5.287 1.00 77.31 124 VAL A N 1
ATOM 860 C CA . VAL A 1 124 ? 2.260 1.664 -5.815 1.00 77.31 124 VAL A CA 1
ATOM 861 C C . VAL A 1 124 ? 2.082 2.957 -6.579 1.00 77.31 124 VAL A C 1
ATOM 863 O O . VAL A 1 124 ? 1.238 3.035 -7.464 1.00 77.31 124 VAL A O 1
ATOM 866 N N . ASP A 1 125 ? 2.882 3.957 -6.232 1.00 81.56 125 ASP A N 1
ATOM 867 C CA . ASP A 1 125 ? 2.921 5.231 -6.936 1.00 81.56 125 ASP A CA 1
ATOM 868 C C . ASP A 1 125 ? 4.249 5.368 -7.679 1.00 81.56 125 ASP A C 1
ATOM 870 O O . ASP A 1 125 ? 5.324 5.343 -7.067 1.00 81.56 125 ASP A O 1
ATOM 874 N N . CYS A 1 126 ? 4.180 5.514 -9.003 1.00 86.38 126 CYS A N 1
ATOM 875 C CA . CYS A 1 126 ? 5.337 5.728 -9.858 1.00 86.38 126 CYS A CA 1
ATOM 876 C C . CYS A 1 126 ? 5.334 7.120 -10.505 1.00 86.38 126 CYS A C 1
ATOM 878 O O . CYS A 1 126 ? 4.439 7.516 -11.250 1.00 86.38 126 CYS A O 1
ATOM 880 N N . THR A 1 127 ? 6.431 7.849 -10.310 1.00 89.38 127 THR A N 1
ATOM 881 C CA . THR A 1 127 ? 6.675 9.175 -10.878 1.00 89.38 127 THR A CA 1
ATOM 882 C C . THR A 1 127 ? 7.935 9.201 -11.746 1.00 89.38 127 THR A C 1
ATOM 884 O O . THR A 1 127 ? 8.824 8.349 -11.654 1.00 89.38 127 THR A O 1
ATOM 887 N N . TYR A 1 128 ? 8.026 10.203 -12.627 1.00 92.25 128 TYR A N 1
ATOM 888 C CA . TYR A 1 128 ? 9.154 10.377 -13.545 1.00 92.25 128 TYR A CA 1
ATOM 889 C C . TYR A 1 128 ? 9.797 11.742 -13.330 1.00 92.25 128 TYR A C 1
ATOM 891 O O . TYR A 1 128 ? 9.152 12.778 -13.501 1.00 92.25 128 TYR A O 1
ATOM 899 N N . GLY A 1 129 ? 11.087 11.765 -13.005 1.00 90.25 129 GLY A N 1
ATOM 900 C CA . GLY A 1 129 ? 11.760 13.006 -12.631 1.00 90.25 129 GLY A CA 1
ATOM 901 C C . GLY A 1 129 ? 13.282 12.932 -12.699 1.00 90.25 129 GLY A C 1
ATOM 902 O O . GLY A 1 129 ? 13.845 11.879 -12.982 1.00 90.25 129 GLY A O 1
ATOM 903 N N . PRO A 1 130 ? 13.983 14.055 -12.479 1.00 87.75 130 PRO A N 1
ATOM 904 C CA . PRO A 1 130 ? 15.445 14.079 -12.442 1.00 87.75 130 PRO A CA 1
ATOM 905 C C . PRO A 1 130 ? 16.035 13.418 -11.190 1.00 87.75 130 PRO A C 1
ATOM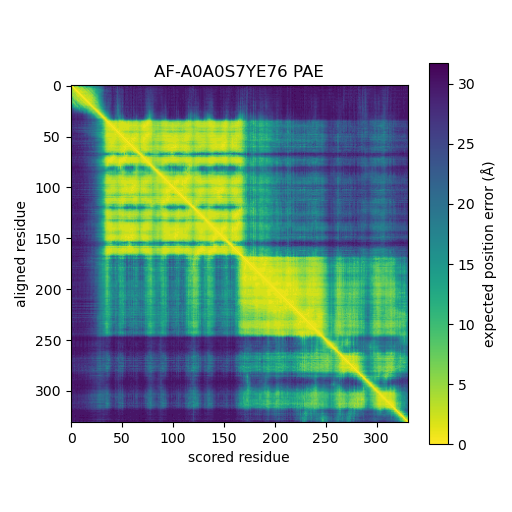 907 O O . PRO A 1 130 ? 17.182 12.966 -11.207 1.00 87.75 130 PRO A O 1
ATOM 910 N N . THR A 1 131 ? 15.258 13.359 -10.113 1.00 86.00 131 THR A N 1
ATOM 911 C CA . THR A 1 131 ? 15.603 12.761 -8.824 1.00 86.00 131 THR A CA 1
ATOM 912 C C . THR A 1 131 ? 14.417 11.946 -8.325 1.00 86.00 131 THR A C 1
ATOM 914 O O . THR A 1 131 ? 13.274 12.270 -8.639 1.00 86.00 131 THR A O 1
ATOM 917 N N . CYS A 1 132 ? 14.704 10.878 -7.582 1.00 86.44 132 CYS A N 1
ATOM 918 C CA . CYS A 1 132 ? 13.705 10.234 -6.740 1.00 86.44 132 CYS A CA 1
ATOM 919 C C . CYS A 1 132 ? 13.838 10.884 -5.364 1.00 86.44 132 CYS A C 1
ATOM 921 O O . CYS A 1 132 ? 14.905 10.795 -4.753 1.00 86.44 132 CYS A O 1
ATOM 923 N N . ASP A 1 133 ? 12.816 11.626 -4.952 1.00 79.19 133 ASP A N 1
ATOM 924 C CA . ASP A 1 133 ? 12.806 12.364 -3.689 1.00 79.19 133 ASP A CA 1
ATOM 925 C C . ASP A 1 133 ? 12.118 11.524 -2.598 1.00 79.19 133 ASP A C 1
ATOM 927 O O . ASP A 1 133 ? 11.331 10.635 -2.907 1.00 79.19 133 ASP A O 1
ATOM 931 N N . GLY A 1 134 ? 12.398 11.794 -1.320 1.00 78.00 134 GLY A N 1
ATOM 932 C CA . GLY A 1 134 ? 11.769 11.073 -0.203 1.00 78.00 134 GLY A CA 1
ATOM 933 C C . GLY A 1 134 ? 12.084 9.573 -0.202 1.00 78.00 134 GLY A C 1
ATOM 934 O O . GLY A 1 134 ? 13.252 9.193 -0.296 1.00 78.00 134 GLY A O 1
ATOM 935 N N . ASP A 1 135 ? 11.039 8.747 -0.108 1.00 75.38 135 ASP A N 1
ATOM 936 C CA . ASP A 1 135 ? 11.143 7.281 -0.023 1.00 75.38 135 ASP A CA 1
ATOM 937 C C . ASP A 1 135 ? 10.967 6.575 -1.379 1.00 75.38 135 ASP A C 1
ATOM 939 O O . ASP A 1 135 ? 10.784 5.359 -1.422 1.00 75.38 135 ASP A O 1
ATOM 943 N N . TYR A 1 136 ? 10.979 7.308 -2.499 1.00 84.25 136 TYR A N 1
ATOM 944 C CA . TYR A 1 136 ? 10.851 6.680 -3.813 1.00 84.25 136 TYR A CA 1
ATOM 945 C C . TYR A 1 136 ? 12.132 5.930 -4.192 1.00 84.25 136 TYR A C 1
ATOM 947 O O . TYR A 1 136 ? 13.232 6.492 -4.247 1.00 84.25 136 TYR A O 1
ATOM 955 N N . ALA A 1 137 ? 11.967 4.665 -4.558 1.00 87.31 137 ALA A N 1
ATOM 956 C CA . ALA A 1 137 ? 13.003 3.817 -5.113 1.00 87.31 137 ALA A CA 1
ATOM 957 C C . ALA A 1 137 ? 13.238 4.152 -6.586 1.00 87.31 137 ALA A C 1
ATOM 959 O O . ALA A 1 137 ? 12.299 4.233 -7.377 1.00 87.31 137 ALA A O 1
ATOM 960 N N . CYS A 1 138 ? 14.498 4.279 -6.997 1.00 90.12 138 CYS A N 1
ATOM 961 C CA . CYS A 1 138 ? 14.819 4.375 -8.418 1.00 90.12 138 CYS A CA 1
ATOM 962 C C . CYS A 1 138 ? 14.790 2.982 -9.049 1.00 90.12 138 CYS A C 1
ATOM 964 O O . CYS A 1 138 ? 15.633 2.142 -8.737 1.00 90.12 138 CYS A O 1
ATOM 966 N N . LEU A 1 139 ? 13.838 2.751 -9.952 1.00 90.44 139 LEU A N 1
ATOM 967 C CA . LEU A 1 139 ? 13.670 1.477 -10.646 1.00 90.44 139 LEU A CA 1
ATOM 968 C C . LEU A 1 139 ? 14.634 1.351 -11.826 1.00 90.44 139 LEU A C 1
ATOM 970 O O . LEU A 1 139 ? 15.303 0.335 -12.004 1.00 90.44 139 LEU A O 1
ATOM 974 N N . ALA A 1 140 ? 14.688 2.402 -12.642 1.00 92.31 140 ALA A N 1
ATOM 975 C CA . ALA A 1 140 ? 15.589 2.537 -13.777 1.00 92.31 140 ALA A CA 1
ATOM 976 C C . ALA A 1 140 ? 15.650 4.003 -14.237 1.00 92.31 140 ALA A C 1
ATOM 978 O O . ALA A 1 140 ? 14.922 4.865 -13.745 1.00 92.31 140 ALA A O 1
ATOM 979 N N . THR A 1 141 ? 16.483 4.296 -15.232 1.00 94.31 141 THR A N 1
ATOM 980 C CA . THR A 1 141 ? 16.495 5.587 -15.931 1.00 94.31 141 THR A CA 1
ATOM 981 C C . THR A 1 141 ? 16.198 5.410 -17.415 1.00 94.31 141 THR A C 1
ATOM 983 O O . THR A 1 141 ? 16.558 4.390 -18.003 1.00 94.31 141 THR A O 1
ATOM 986 N N . ILE A 1 142 ? 15.534 6.390 -18.035 1.00 95.25 142 ILE A N 1
ATOM 987 C CA . ILE A 1 142 ? 15.084 6.338 -19.433 1.00 95.25 142 ILE A CA 1
ATOM 988 C C . ILE A 1 142 ? 15.589 7.535 -20.242 1.00 95.25 142 ILE A C 1
ATOM 990 O O . ILE A 1 142 ? 15.618 8.670 -19.768 1.00 95.25 142 ILE A O 1
ATOM 994 N N . SER A 1 143 ? 15.985 7.297 -21.494 1.00 94.75 143 SER A N 1
ATOM 995 C CA . SER A 1 143 ? 16.579 8.334 -22.355 1.00 94.75 143 SER A CA 1
ATOM 996 C C . SER A 1 143 ? 15.599 9.405 -22.853 1.00 94.75 143 SER A C 1
ATOM 998 O O . SER A 1 143 ? 16.027 10.466 -23.307 1.00 94.75 143 SER A O 1
ATOM 1000 N N . SER A 1 144 ? 14.302 9.101 -22.852 1.00 94.56 144 SER A N 1
ATOM 1001 C CA . SER A 1 144 ? 13.204 9.936 -23.358 1.00 94.56 144 SER A CA 1
ATOM 1002 C C . SER A 1 144 ? 11.859 9.398 -22.846 1.00 94.56 144 SER A C 1
ATOM 1004 O O . SER A 1 144 ? 11.812 8.311 -22.283 1.00 94.56 144 SER A O 1
ATOM 1006 N N . SER A 1 145 ? 10.754 10.124 -23.048 1.00 93.00 145 SER A N 1
ATOM 1007 C CA . SER A 1 145 ? 9.412 9.657 -22.641 1.00 93.00 145 SER A CA 1
ATOM 1008 C C . SER A 1 145 ? 8.846 8.543 -23.530 1.00 93.00 145 SER A C 1
ATOM 1010 O O . SER A 1 145 ? 7.952 7.815 -23.121 1.00 93.00 145 SER A O 1
ATOM 1012 N N . THR A 1 146 ? 9.372 8.402 -24.748 1.00 95.00 146 THR A N 1
ATOM 1013 C CA . THR A 1 146 ? 8.999 7.367 -25.718 1.00 95.00 146 THR A CA 1
ATOM 1014 C C . THR A 1 146 ? 10.216 6.946 -26.532 1.00 95.00 146 THR A C 1
ATOM 1016 O O . THR A 1 146 ? 11.205 7.686 -26.611 1.00 95.00 146 THR A O 1
ATOM 1019 N N . ASN A 1 147 ? 10.153 5.761 -27.142 1.00 94.19 147 ASN A N 1
ATOM 1020 C CA . ASN A 1 147 ? 11.254 5.139 -27.889 1.00 94.19 147 ASN A CA 1
ATOM 1021 C C . ASN A 1 147 ? 12.594 5.149 -27.123 1.00 94.19 147 ASN A C 1
ATOM 1023 O O . ASN A 1 147 ? 13.663 5.310 -27.719 1.00 94.19 147 ASN A O 1
ATOM 1027 N N . ALA A 1 148 ? 12.535 5.002 -25.803 1.00 95.62 148 ALA A N 1
ATOM 1028 C CA . ALA A 1 148 ? 13.665 5.215 -24.925 1.00 95.62 148 ALA A CA 1
ATOM 1029 C C . ALA A 1 148 ? 14.479 3.945 -24.681 1.00 95.62 148 ALA A C 1
ATOM 1031 O O . ALA A 1 148 ? 13.960 2.828 -24.704 1.00 95.62 148 ALA A O 1
ATOM 1032 N N . HIS A 1 149 ? 15.763 4.152 -24.420 1.00 94.81 149 HIS A N 1
ATOM 1033 C CA . HIS A 1 149 ? 16.654 3.149 -23.855 1.00 94.81 149 HIS A CA 1
ATOM 1034 C C . HIS A 1 149 ? 16.601 3.225 -22.329 1.00 94.81 149 HIS A C 1
ATOM 1036 O O . HIS A 1 149 ? 16.315 4.290 -21.778 1.00 94.81 149 HIS A O 1
ATOM 1042 N N . VAL A 1 150 ? 16.910 2.111 -21.666 1.00 94.25 150 VAL A N 1
ATOM 1043 C CA . VAL A 1 150 ? 16.910 1.988 -20.201 1.00 94.25 150 VAL A CA 1
ATOM 1044 C C . VAL A 1 150 ? 18.340 1.893 -19.677 1.00 94.25 150 VAL A C 1
ATOM 1046 O O . VAL A 1 150 ? 19.200 1.282 -20.311 1.00 94.25 150 VAL A O 1
ATOM 1049 N N . ALA A 1 151 ? 18.617 2.484 -18.523 1.00 93.56 151 ALA A N 1
ATOM 1050 C CA . ALA A 1 151 ? 19.879 2.338 -17.808 1.00 93.56 151 ALA A CA 1
ATOM 1051 C C . ALA A 1 151 ? 19.646 2.196 -16.297 1.00 93.56 151 ALA A C 1
ATOM 1053 O O . ALA A 1 151 ? 18.564 2.495 -15.795 1.00 93.56 151 ALA A O 1
ATOM 1054 N N . ASP A 1 152 ? 20.664 1.710 -15.596 1.00 91.38 152 ASP A N 1
ATOM 1055 C CA . ASP A 1 152 ? 20.695 1.570 -14.143 1.00 91.38 152 ASP A CA 1
ATOM 1056 C C . ASP A 1 152 ? 20.638 2.946 -13.449 1.00 91.38 152 ASP A C 1
ATOM 1058 O O . ASP A 1 152 ? 20.906 3.996 -14.042 1.00 91.38 152 ASP A O 1
ATOM 1062 N N . CYS A 1 153 ? 20.256 2.933 -12.179 1.00 86.75 153 CYS A N 1
ATOM 1063 C CA . CYS A 1 153 ? 20.160 4.077 -11.288 1.00 86.75 153 CYS A CA 1
ATOM 1064 C C . CYS A 1 153 ? 21.477 4.404 -10.561 1.00 86.75 153 CYS A C 1
ATOM 1066 O O . CYS A 1 153 ? 21.553 5.442 -9.901 1.00 86.75 153 CYS A O 1
ATOM 1068 N N . ASP A 1 154 ? 22.511 3.565 -10.694 1.00 78.06 154 ASP A N 1
ATOM 1069 C CA . ASP A 1 154 ? 23.805 3.659 -9.994 1.00 78.06 154 ASP A CA 1
ATOM 1070 C C . ASP A 1 154 ? 24.759 4.768 -10.502 1.00 78.06 154 ASP A C 1
ATOM 1072 O O . ASP A 1 154 ? 25.858 4.954 -9.970 1.00 78.06 154 ASP A O 1
ATOM 1076 N N . GLY A 1 155 ? 24.330 5.547 -11.501 1.00 65.75 155 GLY A N 1
ATOM 1077 C CA . GLY A 1 155 ? 25.036 6.729 -12.001 1.00 65.75 155 GLY A CA 1
ATOM 1078 C C . GLY A 1 155 ? 26.096 6.461 -13.076 1.00 65.75 155 GLY A C 1
ATOM 1079 O O . GLY A 1 155 ? 26.766 7.403 -13.512 1.00 65.75 155 GLY A O 1
ATOM 1080 N N . VAL A 1 156 ? 26.278 5.220 -13.550 1.00 63.75 156 VAL A N 1
ATOM 1081 C CA . VAL A 1 156 ? 27.172 4.927 -14.687 1.00 63.75 156 VAL A CA 1
ATOM 1082 C C . VAL A 1 156 ? 26.374 4.816 -15.985 1.00 63.75 156 VAL A C 1
ATOM 1084 O O . VAL A 1 156 ? 25.927 3.746 -16.388 1.00 63.75 156 VAL A O 1
ATOM 1087 N N . GLY A 1 157 ? 26.268 5.937 -16.703 1.00 68.88 157 GLY A N 1
ATOM 1088 C CA . GLY A 1 157 ? 25.526 5.993 -17.968 1.00 68.88 157 GLY A CA 1
ATOM 1089 C C . GLY A 1 157 ? 24.014 6.077 -17.773 1.00 68.88 157 GLY A C 1
ATOM 1090 O O . GLY A 1 157 ? 23.273 5.618 -18.644 1.00 68.88 157 GLY A O 1
ATOM 1091 N N . ASP A 1 158 ? 23.590 6.652 -16.645 1.00 81.00 158 ASP A N 1
ATOM 1092 C CA . ASP A 1 158 ? 22.198 6.946 -16.349 1.00 81.00 158 ASP A CA 1
ATOM 1093 C C . ASP A 1 158 ? 21.666 8.086 -17.227 1.00 81.00 158 ASP A C 1
ATOM 1095 O O . ASP A 1 158 ? 22.402 8.914 -17.779 1.00 81.00 158 ASP A O 1
ATOM 1099 N N . TYR A 1 159 ? 20.350 8.098 -17.397 1.00 90.44 159 TYR A N 1
ATOM 1100 C CA . TYR A 1 159 ? 19.650 9.165 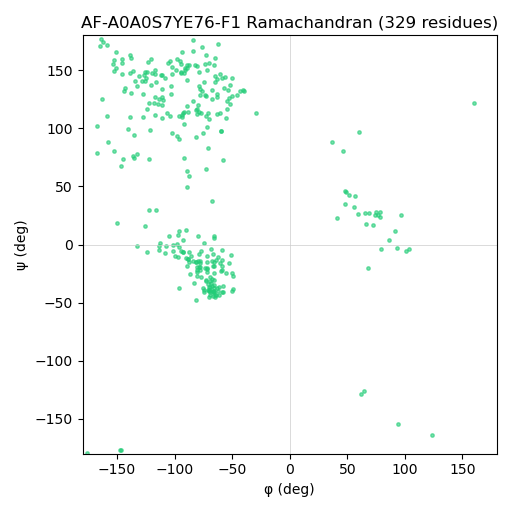-18.092 1.00 90.44 159 TYR A CA 1
ATOM 1101 C C . TYR A 1 159 ? 19.059 10.175 -17.110 1.00 90.44 159 TYR A C 1
ATOM 1103 O O . TYR A 1 159 ? 18.824 9.885 -15.940 1.00 90.44 159 TYR A O 1
ATOM 1111 N N . ALA A 1 160 ? 18.775 11.375 -17.622 1.00 89.56 160 ALA A N 1
ATOM 1112 C CA . ALA A 1 160 ? 18.228 12.470 -16.826 1.00 89.56 160 ALA A CA 1
ATOM 1113 C C . ALA A 1 160 ? 16.810 12.203 -16.298 1.00 89.56 160 ALA A C 1
ATOM 1115 O O . ALA A 1 160 ? 16.384 12.902 -15.391 1.00 89.56 160 ALA A O 1
ATOM 1116 N N . THR A 1 161 ? 16.070 11.249 -16.866 1.00 92.69 161 THR A N 1
ATOM 1117 C CA . THR A 1 161 ? 14.740 10.868 -16.383 1.00 92.69 161 THR A CA 1
ATOM 1118 C C . THR A 1 161 ? 14.852 9.555 -15.622 1.00 92.69 161 THR A C 1
ATOM 1120 O O . THR A 1 161 ? 15.113 8.510 -16.216 1.00 92.69 161 THR A O 1
ATOM 1123 N N . LYS A 1 162 ? 14.665 9.618 -14.308 1.00 92.94 162 LYS A N 1
ATOM 1124 C CA . LYS A 1 162 ? 14.552 8.481 -13.400 1.00 92.94 162 LYS A CA 1
ATOM 1125 C C . LYS A 1 162 ? 13.090 8.052 -13.312 1.00 92.94 162 LYS A C 1
ATOM 1127 O O . LYS A 1 162 ? 12.194 8.894 -13.328 1.00 92.94 162 LYS A O 1
ATOM 1132 N N . VAL A 1 163 ? 12.884 6.744 -13.260 1.00 92.75 163 VAL A N 1
ATOM 1133 C CA . VAL A 1 163 ? 11.606 6.099 -12.970 1.00 92.75 163 VAL A CA 1
ATOM 1134 C C . VAL A 1 163 ? 11.628 5.778 -11.485 1.00 92.75 163 VAL A C 1
ATOM 1136 O O . VAL A 1 163 ? 12.438 4.961 -11.045 1.00 92.75 163 VAL A O 1
ATOM 1139 N N . CYS A 1 164 ? 10.810 6.486 -10.724 1.00 90.25 164 CYS A N 1
ATOM 1140 C CA . CYS A 1 164 ? 10.827 6.487 -9.273 1.00 90.25 164 CYS A CA 1
ATOM 1141 C C . CYS A 1 164 ? 9.517 5.883 -8.785 1.00 90.25 164 CYS A C 1
ATOM 1143 O O . CYS A 1 164 ? 8.472 6.423 -9.118 1.00 90.25 164 CYS A O 1
ATOM 1145 N N . CYS A 1 165 ? 9.553 4.804 -8.012 1.00 86.81 165 CYS A N 1
ATOM 1146 C CA . CYS A 1 165 ? 8.343 4.168 -7.495 1.00 86.81 165 CYS A CA 1
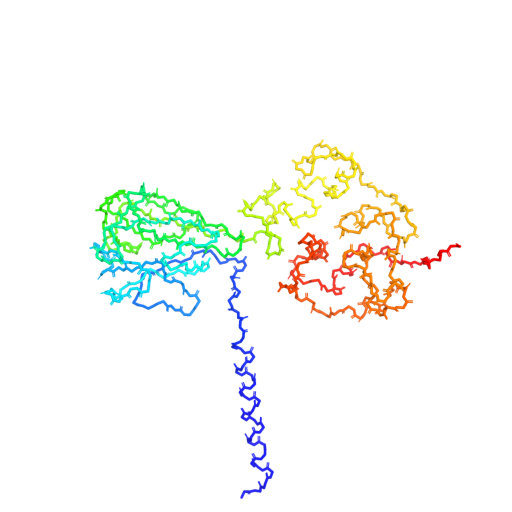ATOM 1147 C C . CYS A 1 165 ? 8.420 4.018 -5.979 1.00 86.81 165 CYS A C 1
ATOM 1149 O O . CYS A 1 165 ? 9.499 3.787 -5.434 1.00 86.81 165 CYS A O 1
ATOM 1151 N N . LYS A 1 166 ? 7.282 4.142 -5.305 1.00 83.06 166 LYS A N 1
ATOM 1152 C CA . LYS A 1 166 ? 7.123 3.853 -3.881 1.00 83.06 166 LYS A CA 1
ATOM 1153 C C . LYS A 1 166 ? 5.951 2.892 -3.725 1.00 83.06 166 LYS A C 1
ATOM 1155 O O . LYS A 1 166 ? 4.881 3.162 -4.257 1.00 83.06 166 LYS A O 1
ATOM 1160 N N . ALA A 1 167 ? 6.157 1.803 -2.994 1.00 75.75 167 ALA A N 1
ATOM 1161 C CA . ALA A 1 167 ? 5.053 1.055 -2.409 1.00 75.75 167 ALA A CA 1
ATOM 1162 C C . ALA A 1 167 ? 4.686 1.737 -1.087 1.00 75.75 167 ALA A C 1
ATOM 1164 O O . ALA A 1 167 ? 5.565 1.966 -0.247 1.00 75.75 167 ALA A O 1
ATOM 1165 N N . THR A 1 168 ? 3.432 2.138 -0.930 1.00 70.19 168 THR A N 1
ATOM 1166 C CA . THR A 1 168 ? 2.890 2.495 0.383 1.00 70.19 168 THR A CA 1
ATOM 1167 C C . THR A 1 168 ? 2.560 1.199 1.109 1.00 70.19 168 THR A C 1
ATOM 1169 O O . THR A 1 168 ? 2.097 0.233 0.500 1.00 70.19 168 THR A O 1
ATOM 1172 N N . ALA A 1 169 ? 2.912 1.142 2.393 1.00 69.25 169 ALA A N 1
ATOM 1173 C CA . ALA A 1 169 ? 2.489 0.030 3.226 1.00 69.25 169 ALA A CA 1
ATOM 1174 C C . ALA A 1 169 ? 0.964 0.053 3.303 1.00 69.25 169 ALA A C 1
ATOM 1176 O O . ALA A 1 169 ? 0.393 1.139 3.357 1.00 69.25 169 ALA A O 1
ATOM 1177 N N . ASP A 1 170 ? 0.360 -1.131 3.297 1.00 66.44 170 ASP A N 1
ATOM 1178 C CA . ASP A 1 170 ? -1.062 -1.261 3.563 1.00 66.44 170 ASP A CA 1
ATOM 1179 C C . ASP A 1 170 ? -1.364 -0.727 4.972 1.00 66.44 170 ASP A C 1
ATOM 1181 O O . ASP A 1 170 ? -0.870 -1.291 5.956 1.00 66.44 170 ASP A O 1
ATOM 1185 N N . ASN A 1 171 ? -2.102 0.381 5.058 1.00 70.19 171 ASN A N 1
ATOM 1186 C CA . ASN A 1 171 ? -2.524 0.985 6.322 1.00 70.19 171 ASN A CA 1
ATOM 1187 C C . ASN A 1 171 ? -3.723 0.255 6.950 1.00 70.19 171 ASN A C 1
ATOM 1189 O O . ASN A 1 171 ? -4.021 0.493 8.117 1.00 70.19 171 ASN A O 1
ATOM 1193 N N . CYS A 1 172 ? -4.339 -0.698 6.236 1.00 70.19 172 CYS A N 1
ATOM 1194 C CA . CYS A 1 172 ? -5.323 -1.633 6.772 1.00 70.19 172 CYS A CA 1
ATOM 1195 C C . CYS A 1 172 ? -5.079 -3.078 6.296 1.00 70.19 172 CYS A C 1
ATOM 1197 O O . CYS A 1 172 ? -5.892 -3.624 5.552 1.00 70.19 172 CYS A O 1
ATOM 1199 N N . PRO A 1 173 ? -4.054 -3.779 6.829 1.00 63.44 173 PRO A N 1
ATOM 1200 C CA . PRO A 1 173 ? -3.624 -5.116 6.380 1.00 63.44 173 PRO A CA 1
ATOM 1201 C C . PRO A 1 173 ? -4.697 -6.214 6.310 1.00 63.44 173 PRO A C 1
ATOM 1203 O O . PRO A 1 173 ? -4.465 -7.290 5.753 1.00 63.44 173 PRO A O 1
ATOM 1206 N N . TYR A 1 174 ? -5.838 -5.988 6.958 1.00 60.56 174 TYR A N 1
ATOM 1207 C CA . TYR A 1 174 ? -6.925 -6.949 7.102 1.00 60.56 174 TYR A CA 1
ATOM 1208 C C . TYR A 1 174 ? -8.272 -6.423 6.583 1.00 60.56 174 TYR A C 1
ATOM 1210 O O . TYR A 1 174 ? -9.234 -7.191 6.518 1.00 60.56 174 TYR A O 1
ATOM 1218 N N . VAL A 1 175 ? -8.350 -5.146 6.186 1.00 62.31 175 VAL A N 1
ATOM 1219 C CA . VAL A 1 175 ? -9.564 -4.511 5.659 1.00 62.31 175 VAL A CA 1
ATOM 1220 C C . VAL A 1 175 ? -9.251 -3.943 4.290 1.00 62.31 175 VAL A C 1
ATOM 1222 O O . VAL A 1 175 ? -8.465 -3.015 4.172 1.00 62.31 175 VAL A O 1
ATOM 1225 N N . SER A 1 176 ? -9.915 -4.455 3.252 1.00 62.78 176 SER A N 1
ATOM 1226 C CA . SER A 1 176 ? -9.671 -3.943 1.905 1.00 62.78 176 SER A CA 1
ATOM 1227 C C . SER A 1 176 ? -10.078 -2.475 1.795 1.00 62.78 176 SER A C 1
ATOM 1229 O O . SER A 1 176 ? -11.264 -2.136 1.826 1.00 62.78 176 SER A O 1
ATOM 1231 N N . ASN A 1 177 ? -9.084 -1.615 1.617 1.00 65.56 177 ASN A N 1
ATOM 1232 C CA . ASN A 1 177 ? -9.223 -0.180 1.420 1.00 65.56 177 ASN A CA 1
ATOM 1233 C C . ASN A 1 177 ? -8.280 0.270 0.284 1.00 65.56 177 ASN A C 1
ATOM 1235 O O . ASN A 1 177 ? -7.245 0.895 0.507 1.00 65.56 177 ASN A O 1
ATOM 1239 N N . PRO A 1 178 ? -8.636 0.002 -0.988 1.00 64.31 178 PRO A N 1
ATOM 1240 C CA . PRO A 1 178 ? -7.725 0.190 -2.124 1.00 64.31 178 PRO A CA 1
ATOM 1241 C C . PRO A 1 178 ? -7.197 1.617 -2.323 1.00 64.31 178 PRO A C 1
ATOM 1243 O O . PRO A 1 178 ? -6.244 1.818 -3.072 1.00 64.31 178 PRO A O 1
ATOM 1246 N N . LEU A 1 179 ? -7.863 2.612 -1.731 1.00 73.69 179 LEU A N 1
ATOM 1247 C CA . LEU A 1 179 ? -7.460 4.014 -1.795 1.00 73.69 179 LEU A CA 1
ATOM 1248 C C . LEU A 1 179 ? -6.512 4.423 -0.666 1.00 73.69 179 LEU A C 1
ATOM 1250 O O . LEU A 1 179 ? -5.914 5.489 -0.787 1.00 73.69 179 LEU A O 1
ATOM 1254 N N . GLN A 1 180 ? -6.340 3.576 0.357 1.00 73.62 180 GLN A N 1
ATOM 1255 C CA . GLN A 1 180 ? -5.439 3.807 1.489 1.00 73.62 180 GLN A CA 1
ATOM 1256 C C . GLN A 1 180 ? -5.684 5.189 2.114 1.00 73.62 180 GLN A C 1
ATOM 1258 O O . GLN A 1 180 ? -4.747 5.946 2.363 1.00 73.62 180 GLN A O 1
ATOM 1263 N N . GLU A 1 181 ? -6.965 5.550 2.258 1.00 81.56 181 GLU A N 1
ATOM 1264 C CA . GLU A 1 181 ? -7.382 6.782 2.929 1.00 81.56 181 GLU A CA 1
ATOM 1265 C C . GLU A 1 181 ? -6.979 6.685 4.412 1.00 81.56 181 GLU A C 1
ATOM 1267 O O . GLU A 1 181 ? -6.980 5.588 4.972 1.00 81.56 181 GLU A O 1
ATOM 1272 N N . ASP A 1 182 ? -6.506 7.803 4.957 1.00 83.75 182 ASP A N 1
ATOM 1273 C CA . ASP A 1 182 ? -5.930 7.994 6.299 1.00 83.75 182 ASP A CA 1
ATOM 1274 C C . ASP A 1 182 ? -6.084 9.494 6.601 1.00 83.75 182 ASP A C 1
ATOM 1276 O O . ASP A 1 182 ? -5.292 10.334 6.143 1.00 83.75 182 ASP A O 1
ATOM 1280 N N . PHE A 1 183 ? -7.226 9.854 7.176 1.00 88.19 183 PHE A N 1
ATOM 1281 C CA . PHE A 1 183 ? -7.697 11.225 7.286 1.00 88.19 183 PHE A CA 1
ATOM 1282 C C . PHE A 1 183 ? -6.943 12.007 8.365 1.00 88.19 183 PHE A C 1
ATOM 1284 O O . PHE A 1 183 ? -6.621 13.187 8.150 1.00 88.19 183 PHE A O 1
ATOM 1291 N N . ASP A 1 184 ? -6.606 11.367 9.481 1.00 86.12 184 ASP A N 1
ATOM 1292 C CA . ASP A 1 184 ? -5.883 11.981 10.592 1.00 86.12 184 ASP A CA 1
ATOM 1293 C C . ASP A 1 184 ? -4.343 11.880 10.456 1.00 86.12 184 ASP A C 1
ATOM 1295 O O . ASP A 1 184 ? -3.603 12.709 11.012 1.00 86.12 184 ASP A O 1
ATOM 1299 N N . GLY A 1 185 ? -3.849 10.971 9.609 1.00 83.38 185 GLY A N 1
ATOM 1300 C CA . GLY A 1 185 ? -2.441 10.780 9.287 1.00 83.38 185 GLY A CA 1
ATOM 1301 C C . GLY A 1 185 ? -1.655 10.009 10.347 1.00 83.38 185 GLY A C 1
ATOM 1302 O O . GLY A 1 185 ? -0.435 10.229 10.451 1.00 83.38 185 GLY A O 1
ATOM 1303 N N . ASP A 1 186 ? -2.306 9.187 11.169 1.00 77.75 186 ASP A N 1
ATOM 1304 C CA . ASP A 1 186 ? -1.658 8.407 12.226 1.00 77.75 186 ASP A CA 1
ATOM 1305 C C . ASP A 1 186 ? -1.005 7.102 11.721 1.00 77.75 186 ASP A C 1
ATOM 1307 O O . ASP A 1 186 ? -0.098 6.559 12.371 1.00 77.75 186 ASP A O 1
ATOM 1311 N N . GLY A 1 187 ? -1.355 6.691 10.497 1.00 73.81 187 GLY A N 1
ATOM 1312 C CA . GLY A 1 187 ? -0.837 5.517 9.805 1.00 73.81 187 GLY A CA 1
ATOM 1313 C C . GLY A 1 187 ? -1.751 4.289 9.835 1.00 73.81 187 GLY A C 1
ATOM 1314 O O . GLY A 1 187 ? -1.409 3.308 9.165 1.00 73.81 187 GLY A O 1
ATOM 1315 N N . GLY A 1 188 ? -2.866 4.320 10.567 1.00 77.12 188 GLY A N 1
ATOM 1316 C CA . GLY A 1 188 ? -4.042 3.483 10.336 1.00 77.12 188 GLY A CA 1
ATOM 1317 C C . GLY A 1 188 ? -4.865 4.047 9.175 1.00 77.12 188 GLY A C 1
ATOM 1318 O O . GLY A 1 188 ? -4.815 5.234 8.884 1.00 77.12 188 GLY A O 1
ATOM 1319 N N . GLY A 1 189 ? -5.545 3.198 8.407 1.00 81.31 189 GLY A N 1
ATOM 1320 C CA . GLY A 1 189 ? -6.449 3.698 7.367 1.00 81.31 189 GLY A CA 1
ATOM 1321 C C . GLY A 1 189 ? -7.864 3.913 7.887 1.00 81.31 189 GLY A C 1
ATOM 1322 O O . GLY A 1 189 ? -8.321 3.128 8.711 1.00 81.31 189 GLY A O 1
ATOM 1323 N N . ASP A 1 190 ? -8.611 4.851 7.294 1.00 83.12 190 ASP A N 1
ATOM 1324 C CA . ASP A 1 190 ? -10.012 5.180 7.644 1.00 83.12 190 ASP A CA 1
ATOM 1325 C C . ASP A 1 190 ? -10.930 3.942 7.705 1.00 83.12 190 ASP A C 1
ATOM 1327 O O . ASP A 1 190 ? -11.975 3.927 8.340 1.00 83.12 190 ASP A O 1
ATOM 1331 N N . ALA A 1 191 ? -10.574 2.870 6.991 1.00 80.56 191 ALA A N 1
ATOM 1332 C CA . ALA A 1 191 ? -11.353 1.636 6.959 1.00 80.56 191 ALA A CA 1
ATOM 1333 C C . ALA A 1 191 ? -11.155 0.727 8.188 1.00 80.56 191 ALA A C 1
ATOM 1335 O O . ALA A 1 191 ? -11.952 -0.194 8.398 1.00 80.56 191 ALA A O 1
ATOM 1336 N N . CYS A 1 192 ? -10.072 0.911 8.941 1.00 74.19 192 CYS A N 1
ATOM 1337 C CA . CYS A 1 192 ? -9.682 0.078 10.077 1.00 74.19 192 CYS A CA 1
ATOM 1338 C C . CYS A 1 192 ? -9.285 0.874 11.329 1.00 74.19 192 CYS A C 1
ATOM 1340 O O . CYS A 1 192 ? -8.972 0.243 12.341 1.00 74.19 192 CYS A O 1
ATOM 1342 N N . ASP A 1 193 ? -9.313 2.202 11.266 1.00 80.06 193 ASP A N 1
ATOM 1343 C CA . ASP A 1 193 ? -9.183 3.100 12.407 1.00 80.06 193 ASP A CA 1
ATOM 1344 C C . ASP A 1 193 ? -10.519 3.175 13.180 1.00 80.06 193 ASP A C 1
ATOM 1346 O O . ASP A 1 193 ? -11.569 3.332 12.554 1.00 80.06 193 ASP A O 1
ATOM 1350 N N . PRO A 1 194 ? -10.542 2.972 14.512 1.00 79.06 194 PRO A N 1
ATOM 1351 C CA . PRO A 1 194 ? -11.744 3.169 15.324 1.00 79.06 194 PRO A CA 1
ATOM 1352 C C . PRO A 1 194 ? -12.168 4.640 15.527 1.00 79.06 194 PRO A C 1
ATOM 1354 O O . PRO A 1 194 ? -13.285 4.845 16.007 1.00 79.06 194 PRO A O 1
ATOM 1357 N N . ASP A 1 195 ? -11.304 5.619 15.236 1.00 86.88 195 ASP A N 1
ATOM 1358 C CA . ASP A 1 195 ? -11.533 7.072 15.370 1.00 86.88 195 ASP A CA 1
ATOM 1359 C C . ASP A 1 195 ? -10.800 7.805 14.228 1.00 86.88 195 ASP A C 1
ATOM 1361 O O . ASP A 1 195 ? -9.746 8.413 14.433 1.00 86.88 195 ASP A O 1
ATOM 1365 N N . ALA A 1 196 ? -11.340 7.705 13.007 1.00 88.88 196 ALA A N 1
ATOM 1366 C CA . ALA A 1 196 ? -10.654 8.058 11.756 1.00 88.88 196 ALA A CA 1
ATOM 1367 C C . ALA A 1 196 ? -10.291 9.550 11.621 1.00 88.88 196 ALA A C 1
ATOM 1369 O O . ALA A 1 196 ? -9.509 9.936 10.746 1.00 88.88 196 ALA A O 1
ATOM 1370 N N . ASP A 1 197 ? -10.846 10.416 12.469 1.00 92.44 197 ASP A N 1
ATOM 1371 C CA . ASP A 1 197 ? -10.510 11.836 12.518 1.00 92.44 197 ASP A CA 1
ATOM 1372 C C . ASP A 1 197 ? -9.805 12.303 13.795 1.00 92.44 197 ASP A C 1
ATOM 1374 O O . ASP A 1 197 ? -9.402 13.478 13.883 1.00 92.44 197 ASP A O 1
ATOM 1378 N N . ASN A 1 198 ? -9.587 11.387 14.742 1.00 91.94 198 ASN A N 1
ATOM 1379 C CA . ASN A 1 198 ? -8.949 11.626 16.032 1.00 91.94 198 ASN A CA 1
ATOM 1380 C C . ASN A 1 198 ? -9.644 12.737 16.844 1.00 91.94 198 ASN A C 1
ATOM 1382 O O . ASN A 1 198 ? -8.999 13.516 17.572 1.00 91.94 198 ASN A O 1
ATOM 1386 N N . GLY A 1 199 ? -10.962 12.864 16.683 1.00 91.06 199 GLY A N 1
ATOM 1387 C CA . GLY A 1 199 ? -11.843 13.773 17.410 1.00 91.06 199 GLY A CA 1
ATOM 1388 C C . GLY A 1 199 ? -12.064 13.340 18.859 1.00 91.06 199 GLY A C 1
ATOM 1389 O O . GLY A 1 199 ? -12.309 14.175 19.746 1.00 91.06 199 GLY A O 1
ATOM 1390 N N . GLY A 1 200 ? -11.817 12.059 19.144 1.00 89.75 200 GLY A N 1
ATOM 1391 C CA . GLY A 1 200 ? -11.975 11.437 20.450 1.00 89.75 200 GLY A CA 1
ATOM 1392 C C . GLY A 1 200 ? -13.356 10.828 20.661 1.00 89.75 200 GLY A C 1
ATOM 1393 O O . GLY A 1 200 ? -13.675 10.493 21.807 1.00 89.75 200 GLY A O 1
ATOM 1394 N N . THR A 1 201 ? -14.153 10.709 19.599 1.00 90.81 201 THR A N 1
ATOM 1395 C CA . THR A 1 201 ? -15.436 10.005 19.552 1.00 90.81 201 THR A CA 1
ATOM 1396 C C . THR A 1 201 ? -15.298 8.871 18.539 1.00 90.81 201 THR A C 1
ATOM 1398 O O . THR A 1 201 ? -14.977 9.155 17.400 1.00 90.81 201 THR A O 1
ATOM 1401 N N . PRO A 1 202 ? -15.512 7.597 18.906 1.00 87.00 202 PRO A N 1
ATOM 1402 C CA . PRO A 1 202 ? -15.329 6.506 17.951 1.00 87.00 202 PRO A CA 1
ATOM 1403 C C . PRO A 1 202 ? -16.334 6.558 16.792 1.00 87.00 202 PRO A C 1
ATOM 1405 O O . PRO A 1 202 ? -17.522 6.813 17.019 1.00 87.00 202 PRO A O 1
ATOM 1408 N N . ASP A 1 203 ? -15.900 6.162 15.593 1.00 85.69 203 ASP A N 1
ATOM 1409 C CA . ASP A 1 203 ? -16.672 6.184 14.340 1.00 85.69 203 ASP A CA 1
ATOM 1410 C C . ASP A 1 203 ? -18.072 5.559 14.474 1.00 85.69 203 ASP A C 1
ATOM 1412 O O . ASP A 1 203 ? -19.060 6.024 13.903 1.00 85.69 203 ASP A O 1
ATOM 1416 N N . ASN A 1 204 ? -18.194 4.469 15.238 1.00 83.56 204 ASN A N 1
ATOM 1417 C CA . ASN A 1 204 ? -19.484 3.807 15.455 1.00 83.56 204 ASN A CA 1
ATOM 1418 C C . ASN A 1 204 ? -20.463 4.685 16.243 1.00 83.56 204 ASN A C 1
ATOM 1420 O O . ASN A 1 204 ? -21.655 4.723 15.913 1.00 83.56 204 ASN A O 1
ATOM 1424 N N . GLN A 1 205 ? -19.964 5.390 17.2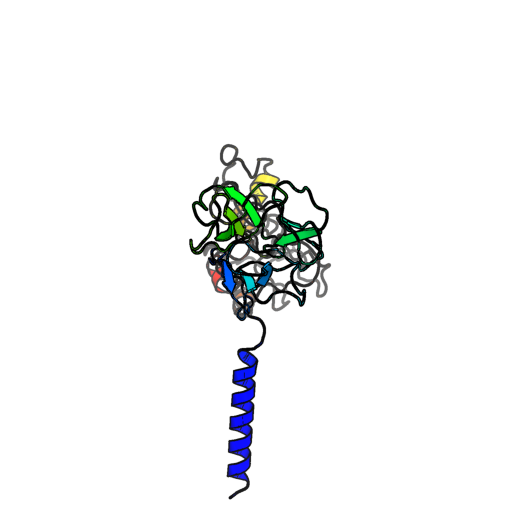64 1.00 88.25 205 GLN A N 1
ATOM 1425 C CA . GLN A 1 205 ? -20.772 6.333 18.024 1.00 88.25 205 GLN A CA 1
ATOM 1426 C C . GLN A 1 205 ? -21.207 7.475 17.103 1.00 88.25 205 GLN A C 1
ATOM 1428 O O . GLN A 1 205 ? -22.379 7.850 17.092 1.00 88.25 205 GLN A O 1
ATOM 1433 N N . GLU A 1 206 ? -20.302 7.979 16.274 1.00 91.56 206 GLU A N 1
ATOM 1434 C CA . GLU A 1 206 ? -20.594 9.053 15.331 1.00 91.56 206 GLU A CA 1
ATOM 1435 C C . GLU A 1 206 ? -21.667 8.680 14.310 1.00 91.56 206 GLU A C 1
ATOM 1437 O O . GLU A 1 206 ? -22.628 9.423 14.085 1.00 91.56 206 GLU A O 1
ATOM 1442 N N . LEU A 1 207 ? -21.587 7.468 13.759 1.00 89.56 207 LEU A N 1
ATOM 1443 C CA . LEU A 1 207 ? -22.616 6.921 12.879 1.00 89.56 207 LEU A CA 1
ATOM 1444 C C . LEU A 1 207 ? -23.977 6.793 13.586 1.00 89.56 207 LEU A C 1
ATOM 1446 O O . LEU A 1 207 ? -25.015 7.023 12.951 1.00 89.56 207 LEU A O 1
ATOM 1450 N N . ARG A 1 208 ? -23.999 6.448 14.884 1.00 87.44 208 ARG A N 1
ATOM 1451 C CA . ARG A 1 208 ? -25.228 6.393 15.700 1.00 87.44 208 ARG A CA 1
ATOM 1452 C C . ARG A 1 208 ? -25.800 7.788 15.953 1.00 87.44 208 ARG A C 1
ATOM 1454 O O . ARG A 1 208 ? -27.014 7.985 15.825 1.00 87.44 208 ARG A O 1
ATOM 1461 N N . ASP A 1 209 ? -24.939 8.742 16.275 1.00 89.69 209 ASP A N 1
ATOM 1462 C CA . ASP A 1 209 ? -25.289 10.127 16.590 1.00 89.69 209 ASP A CA 1
ATOM 1463 C C . ASP A 1 209 ? -25.597 10.964 15.333 1.00 89.69 209 ASP A C 1
ATOM 1465 O O . ASP A 1 209 ? -26.268 12.003 15.402 1.00 89.69 209 ASP A O 1
ATOM 1469 N N . GLY A 1 210 ? -25.197 10.467 14.161 1.00 92.38 210 GLY A N 1
ATOM 1470 C CA . GLY A 1 210 ? -25.367 11.110 12.864 1.00 92.38 210 GLY A CA 1
ATOM 1471 C C . GLY A 1 210 ? -24.376 12.248 12.611 1.00 92.38 210 GLY A C 1
ATOM 1472 O O . GLY A 1 210 ? -24.722 13.168 11.857 1.00 92.38 210 GLY A O 1
ATOM 1473 N N . THR A 1 211 ? -23.210 12.206 13.259 1.00 94.62 211 THR A N 1
ATOM 1474 C CA . THR A 1 211 ? -22.033 13.037 12.955 1.00 94.62 211 THR A CA 1
ATOM 1475 C C . THR A 1 211 ? -21.214 12.399 11.826 1.00 94.62 211 THR A C 1
ATOM 1477 O O . THR A 1 211 ? -21.637 11.385 11.256 1.00 94.62 211 THR A O 1
ATOM 1480 N N . ASP A 1 212 ? -20.153 13.065 11.375 1.00 93.69 212 ASP A N 1
ATOM 1481 C CA . ASP A 1 212 ? -19.356 12.637 10.220 1.00 93.69 212 ASP A CA 1
ATOM 1482 C C . ASP A 1 212 ? -18.006 12.084 10.699 1.00 93.69 212 ASP A C 1
ATOM 1484 O O . ASP A 1 212 ? -17.200 12.905 11.116 1.00 93.69 212 ASP A O 1
ATOM 1488 N N . PRO A 1 213 ? -17.723 10.769 10.546 1.00 92.44 213 PRO A N 1
ATOM 1489 C CA . PRO A 1 213 ? -16.490 10.129 11.040 1.00 92.44 213 PRO A CA 1
ATOM 1490 C C . PRO A 1 213 ? -15.158 10.675 10.510 1.00 92.44 213 PRO A C 1
ATOM 1492 O O . PRO A 1 213 ? -14.086 10.204 10.860 1.00 92.44 213 PRO A O 1
ATOM 1495 N N . LEU A 1 214 ? -15.218 11.618 9.568 1.00 94.81 214 LEU A N 1
ATOM 1496 C CA . LEU A 1 214 ? -14.062 12.302 8.993 1.00 94.81 214 LEU A CA 1
ATOM 1497 C C . LEU A 1 214 ? -14.104 13.806 9.324 1.00 94.81 214 LEU A C 1
ATOM 1499 O O . LEU A 1 214 ? -13.696 14.654 8.517 1.00 94.81 214 LEU A O 1
ATOM 1503 N N . ASN A 1 215 ? -14.691 14.185 10.457 1.00 95.44 215 ASN A N 1
ATOM 1504 C CA . ASN A 1 215 ? -14.870 15.562 10.885 1.00 95.44 215 ASN A CA 1
ATOM 1505 C C . ASN A 1 215 ? -14.934 15.732 12.418 1.00 95.44 215 ASN A C 1
ATOM 1507 O O . ASN A 1 215 ? -15.959 16.150 12.958 1.00 95.44 215 ASN A O 1
ATOM 1511 N N . ALA A 1 216 ? -13.744 15.743 13.026 1.00 93.31 216 ALA A N 1
ATOM 1512 C CA . ALA A 1 216 ? -13.484 16.003 14.450 1.00 93.31 216 ALA A CA 1
ATOM 1513 C C . ALA A 1 216 ? -14.127 17.287 15.043 1.00 93.31 216 ALA A C 1
ATOM 1515 O O . ALA A 1 216 ? -13.982 17.643 16.218 1.00 93.31 216 ALA A O 1
ATOM 1516 N N . GLY A 1 217 ? -14.701 18.142 14.190 1.00 95.25 217 GLY A N 1
ATOM 1517 C CA . GLY A 1 217 ? -15.389 19.369 14.562 1.00 95.25 217 GLY A CA 1
ATOM 1518 C C . GLY A 1 217 ? -16.881 19.213 14.858 1.00 95.25 217 GLY A C 1
ATOM 1519 O O . GLY A 1 217 ? -17.464 20.194 15.346 1.00 95.25 217 GLY A O 1
ATOM 1520 N N . ASP A 1 218 ? -17.512 18.081 14.529 1.00 95.75 218 ASP A N 1
ATOM 1521 C CA . ASP A 1 218 ? -18.929 17.826 14.813 1.00 95.75 218 ASP A CA 1
ATOM 1522 C C . ASP A 1 218 ? -19.219 16.725 15.840 1.00 95.75 218 ASP A C 1
ATOM 1524 O O . ASP A 1 218 ? -20.383 16.604 16.235 1.00 95.75 218 ASP A O 1
ATOM 1528 N N . ASP A 1 219 ? -18.175 16.118 16.403 1.00 93.75 219 ASP A N 1
ATOM 1529 C CA . ASP A 1 219 ? -18.198 15.208 17.545 1.00 93.75 219 ASP A CA 1
ATOM 1530 C C . ASP A 1 219 ? -19.161 15.614 18.655 1.00 93.75 219 ASP A C 1
ATOM 1532 O O . ASP A 1 219 ? -19.168 16.745 19.182 1.00 93.75 219 ASP A O 1
ATOM 1536 N N . LEU A 1 220 ? -19.932 14.623 19.089 1.00 93.69 220 LEU A N 1
ATOM 1537 C CA . LEU A 1 220 ? -20.699 14.691 20.318 1.00 93.69 220 LEU A CA 1
ATOM 1538 C C . LEU A 1 220 ? -19.906 14.075 21.478 1.00 93.69 220 LEU A C 1
ATOM 1540 O O . LEU A 1 220 ? -19.016 13.263 21.276 1.00 93.69 220 LEU A O 1
ATOM 1544 N N . PRO A 1 221 ? -20.192 14.465 22.734 1.00 93.19 221 PRO A N 1
ATOM 1545 C CA . PRO A 1 221 ? -19.538 13.847 23.881 1.00 93.19 221 PRO A CA 1
ATOM 1546 C C . PRO A 1 221 ? -19.743 12.328 23.901 1.00 93.19 221 PRO A C 1
ATOM 1548 O O . PRO A 1 221 ? -20.849 11.874 23.618 1.00 93.19 221 PRO A O 1
ATOM 1551 N N . LEU A 1 222 ? -18.718 11.591 24.341 1.00 90.31 222 LEU A N 1
ATOM 1552 C CA . LEU A 1 222 ? -18.783 10.143 24.560 1.00 90.31 222 LEU A CA 1
ATOM 1553 C C . LEU A 1 222 ? -20.078 9.718 25.261 1.00 90.31 222 LEU A C 1
ATOM 1555 O O . LEU A 1 222 ? -20.456 10.292 26.294 1.00 90.31 222 LEU A O 1
ATOM 1559 N N . ASP A 1 223 ? -20.719 8.697 24.706 1.00 88.44 223 ASP A N 1
ATOM 1560 C CA . ASP A 1 223 ? -21.926 8.105 25.258 1.00 88.44 223 ASP A CA 1
ATOM 1561 C C . ASP A 1 223 ? -21.580 7.242 26.475 1.00 88.44 223 ASP A C 1
ATOM 1563 O O . ASP A 1 223 ? -21.140 6.102 26.368 1.00 88.44 223 ASP A O 1
ATOM 1567 N N . THR A 1 224 ? -21.713 7.828 27.665 1.00 90.75 224 THR A N 1
ATOM 1568 C CA . THR A 1 224 ? -21.394 7.164 28.937 1.00 90.75 224 THR A CA 1
ATOM 1569 C C . THR A 1 224 ? -22.575 6.418 29.550 1.00 90.75 224 THR A C 1
ATOM 1571 O O . THR A 1 224 ? -22.530 6.131 30.752 1.00 90.75 224 THR A O 1
ATOM 1574 N N . ASP A 1 225 ? -23.657 6.221 28.803 1.00 89.12 225 ASP A N 1
ATOM 1575 C CA . ASP A 1 225 ? -24.720 5.326 29.239 1.00 89.12 225 ASP A CA 1
ATOM 1576 C C . ASP A 1 225 ? -24.242 3.861 29.118 1.00 89.12 225 ASP A C 1
ATOM 1578 O O . ASP A 1 225 ? -23.181 3.585 28.569 1.00 89.12 225 ASP A O 1
ATOM 1582 N N . ASP A 1 226 ? -24.958 2.966 29.788 1.00 81.94 226 ASP A N 1
ATOM 1583 C CA . ASP A 1 226 ? -24.724 1.515 29.865 1.00 81.94 226 ASP A CA 1
ATOM 1584 C C . ASP A 1 226 ? -26.111 0.914 29.612 1.00 81.94 226 ASP A C 1
ATOM 1586 O O . ASP A 1 226 ? -26.903 0.697 30.547 1.00 81.94 226 ASP A O 1
ATOM 1590 N N . ASP A 1 227 ? -26.496 0.906 28.332 1.00 83.44 227 ASP A N 1
ATOM 1591 C CA . ASP A 1 227 ? -27.883 0.702 27.896 1.00 83.44 227 ASP A CA 1
ATOM 1592 C C . ASP A 1 227 ? -28.359 -0.733 28.153 1.00 83.44 227 ASP A C 1
ATOM 1594 O O . ASP A 1 227 ? -29.544 -0.965 28.441 1.00 83.44 227 ASP A O 1
ATOM 1598 N N . ASP A 1 228 ? -27.431 -1.682 28.148 1.00 68.94 228 ASP A N 1
ATOM 1599 C CA . ASP A 1 228 ? -27.678 -3.099 28.366 1.00 68.94 228 ASP A CA 1
ATOM 1600 C C . ASP A 1 228 ? -27.364 -3.583 29.801 1.00 68.94 228 ASP A C 1
ATOM 1602 O O . ASP A 1 228 ? -27.826 -4.653 30.222 1.00 68.94 228 ASP A O 1
ATOM 1606 N N . SER A 1 229 ? -26.730 -2.735 30.620 1.00 76.12 229 SER A N 1
ATOM 1607 C CA . SER A 1 229 ? -26.377 -2.991 32.018 1.00 76.12 229 SER A CA 1
ATOM 1608 C C . SER A 1 229 ? -25.355 -4.113 32.242 1.00 76.12 229 SER A C 1
ATOM 1610 O O . SER A 1 229 ? -25.379 -4.720 33.332 1.00 76.12 229 SER A O 1
ATOM 1612 N N . ASP A 1 230 ? -24.479 -4.382 31.274 1.00 65.94 230 ASP A N 1
ATOM 1613 C CA . ASP A 1 230 ? -23.398 -5.371 31.357 1.00 65.94 230 ASP A CA 1
ATOM 1614 C C . ASP A 1 230 ? -22.160 -4.846 32.124 1.00 65.94 230 ASP A C 1
ATOM 1616 O O . ASP A 1 230 ? -21.401 -5.622 32.723 1.00 65.94 230 ASP A O 1
ATOM 1620 N N . GLY A 1 231 ? -22.053 -3.519 32.256 1.00 72.38 231 GLY A N 1
ATOM 1621 C CA . GLY A 1 231 ? -20.989 -2.815 32.966 1.00 72.38 231 GLY A CA 1
ATOM 1622 C C . GLY A 1 231 ? -19.925 -2.166 32.075 1.00 72.38 231 GLY A C 1
ATOM 1623 O O . GLY A 1 231 ? -19.050 -1.485 32.629 1.00 72.38 231 GLY A O 1
ATOM 1624 N N . ALA A 1 232 ? -19.995 -2.347 30.759 1.00 73.62 232 ALA A N 1
ATOM 1625 C CA . ALA A 1 232 ? -19.355 -1.509 29.759 1.00 73.62 232 ALA A CA 1
ATOM 1626 C C . ALA A 1 232 ? -20.196 -0.244 29.522 1.00 73.62 232 ALA A C 1
ATOM 1628 O O . ALA A 1 232 ? -21.381 -0.177 29.837 1.00 73.62 232 ALA A O 1
ATOM 1629 N N . LEU A 1 233 ? -19.543 0.829 29.086 1.00 82.75 233 LEU A N 1
ATOM 1630 C CA . LEU A 1 233 ? -20.245 2.025 28.628 1.00 82.75 233 LEU A CA 1
ATOM 1631 C C . LEU A 1 233 ? -20.414 1.957 27.112 1.00 82.75 233 LEU A C 1
ATOM 1633 O O . LEU A 1 233 ? -19.487 1.523 26.432 1.00 82.75 233 LEU A O 1
ATOM 1637 N N . ASN A 1 234 ? -21.494 2.529 26.585 1.00 80.88 234 ASN A N 1
ATOM 1638 C CA . ASN A 1 234 ? -21.808 2.519 25.157 1.00 80.88 234 ASN A CA 1
ATOM 1639 C C . ASN A 1 234 ? -20.626 2.972 24.279 1.00 80.88 234 ASN A C 1
ATOM 1641 O O . ASN A 1 234 ? -20.360 2.385 23.238 1.00 80.88 234 ASN A O 1
ATOM 1645 N N . TRP A 1 235 ? -19.869 3.995 24.694 1.00 82.06 235 TRP A N 1
ATOM 1646 C CA . TRP A 1 235 ? -18.688 4.436 23.940 1.00 82.06 235 TRP A CA 1
ATOM 1647 C C . TRP A 1 235 ? -17.521 3.433 23.966 1.00 82.06 235 TRP A C 1
ATOM 1649 O O . TRP A 1 235 ? -16.743 3.369 23.017 1.00 82.06 235 TRP A O 1
ATOM 1659 N N . GLU A 1 236 ? -17.361 2.674 25.056 1.00 78.31 236 GLU A N 1
ATOM 1660 C CA . GLU A 1 236 ? -16.344 1.617 25.180 1.00 78.31 236 GLU A CA 1
ATOM 1661 C C . GLU A 1 236 ? -16.698 0.454 24.243 1.00 78.31 236 GLU A C 1
ATOM 1663 O O . GLU A 1 236 ? -15.821 -0.140 23.611 1.00 78.31 236 GLU A O 1
ATOM 1668 N N . GLU A 1 237 ? -17.992 0.182 24.114 1.00 75.31 237 GLU A N 1
ATOM 1669 C CA . GLU A 1 237 ? -18.561 -0.801 23.202 1.00 75.31 237 GLU A CA 1
ATOM 1670 C C . GLU A 1 237 ? -18.451 -0.362 21.744 1.00 75.31 237 GLU A C 1
ATOM 1672 O O . GLU A 1 237 ? -17.964 -1.124 20.913 1.00 75.31 237 GLU A O 1
ATOM 1677 N N . ASP A 1 238 ? -18.767 0.896 21.434 1.00 77.31 238 ASP A N 1
ATOM 1678 C CA . ASP A 1 238 ? -18.567 1.486 20.108 1.00 77.31 238 ASP A CA 1
ATOM 1679 C C . ASP A 1 238 ? -17.104 1.426 19.671 1.00 77.31 238 ASP A C 1
ATOM 1681 O O . ASP A 1 238 ? -16.813 1.094 18.519 1.00 77.31 238 ASP A O 1
ATOM 1685 N N . TRP A 1 239 ? -16.182 1.699 20.596 1.00 74.12 239 TRP A N 1
ATOM 1686 C CA . TRP A 1 239 ? -14.745 1.620 20.351 1.00 74.12 239 TRP A CA 1
ATOM 1687 C C . TRP A 1 239 ? -14.300 0.195 20.000 1.00 74.12 239 TRP A C 1
ATOM 1689 O O . TRP A 1 239 ? -13.475 -0.010 19.113 1.00 74.12 239 TRP A O 1
ATOM 1699 N N . CYS A 1 240 ? -14.865 -0.810 20.671 1.00 67.31 240 CYS A N 1
ATOM 1700 C CA . CYS A 1 240 ? -14.608 -2.217 20.366 1.00 67.31 240 CYS A CA 1
ATOM 1701 C C . CYS A 1 240 ? -15.474 -2.772 19.226 1.00 67.31 240 CYS A C 1
ATOM 1703 O O . CYS A 1 240 ? -15.160 -3.823 18.682 1.00 67.31 240 CYS A O 1
ATOM 1705 N N . GLY A 1 241 ? -16.538 -2.088 18.815 1.00 67.06 241 GLY A N 1
ATOM 1706 C CA . GLY A 1 241 ? -17.500 -2.594 17.838 1.00 67.06 241 GLY A CA 1
ATOM 1707 C C . GLY A 1 241 ? -18.466 -3.657 18.373 1.00 67.06 241 GLY A C 1
ATOM 1708 O O . GLY A 1 241 ? -18.904 -4.490 17.580 1.00 67.06 241 GLY A O 1
ATOM 1709 N N . SER A 1 242 ? -18.783 -3.659 19.673 1.00 69.31 242 SER A N 1
ATOM 1710 C CA . SER A 1 242 ? -19.955 -4.375 20.217 1.00 69.31 242 SER A CA 1
ATOM 1711 C C . SER A 1 242 ? -21.230 -3.527 20.094 1.00 69.31 242 SER A C 1
ATOM 1713 O O . SER A 1 242 ? -21.153 -2.347 19.750 1.00 69.31 242 SER A O 1
ATOM 1715 N N . ASP A 1 243 ? -22.405 -4.140 20.281 1.00 72.94 243 ASP A N 1
ATOM 1716 C CA . ASP A 1 243 ? -23.701 -3.443 20.253 1.00 72.94 243 ASP A CA 1
ATOM 1717 C C . ASP A 1 243 ? -24.050 -2.915 21.656 1.00 72.94 243 ASP A C 1
ATOM 1719 O O . ASP A 1 243 ? -24.363 -3.735 22.514 1.00 72.94 243 ASP A O 1
ATOM 1723 N N . PRO A 1 244 ? -24.113 -1.585 21.876 1.00 77.75 244 PRO A N 1
ATOM 1724 C CA . PRO A 1 244 ? -24.416 -1.011 23.192 1.00 77.75 244 PRO A CA 1
ATOM 1725 C C . PRO A 1 244 ? -25.788 -1.351 23.779 1.00 77.75 244 PRO A C 1
ATOM 1727 O O . PRO A 1 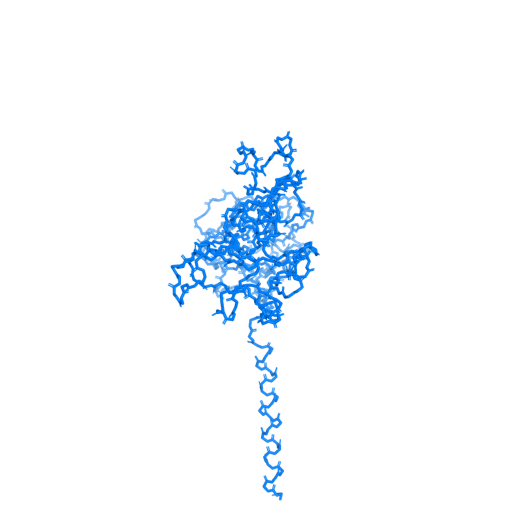244 ? -26.112 -1.007 24.915 1.00 77.75 244 PRO A O 1
ATOM 1730 N N . ALA A 1 245 ? -26.672 -1.939 22.971 1.00 77.12 245 ALA A N 1
ATOM 1731 C CA . ALA A 1 245 ? -27.995 -2.356 23.404 1.00 77.12 245 ALA A CA 1
ATOM 1732 C C . ALA A 1 245 ? -28.075 -3.850 23.757 1.00 77.12 245 ALA A C 1
ATOM 1734 O O . ALA A 1 245 ? -29.173 -4.311 24.109 1.00 77.12 245 ALA A O 1
ATOM 1735 N N . ASP A 1 246 ? -26.977 -4.605 23.649 1.00 70.75 246 ASP A N 1
ATOM 1736 C CA . ASP A 1 246 ? -26.982 -6.056 23.802 1.00 70.75 246 ASP A CA 1
ATOM 1737 C C . ASP A 1 246 ? -25.843 -6.615 24.670 1.00 70.75 246 ASP A C 1
ATOM 1739 O O . ASP A 1 246 ? -24.799 -7.050 24.188 1.00 70.75 246 ASP A O 1
ATOM 1743 N N . ALA A 1 247 ? -26.168 -6.782 25.955 1.00 63.06 247 ALA A N 1
ATOM 1744 C CA . ALA A 1 247 ? -25.261 -7.284 26.989 1.00 63.06 247 ALA A CA 1
ATOM 1745 C C . ALA A 1 247 ? -24.715 -8.685 26.699 1.00 63.06 247 ALA A C 1
ATOM 1747 O O . ALA A 1 247 ? -23.732 -9.109 27.304 1.00 63.06 247 ALA A O 1
ATOM 1748 N N . CYS A 1 248 ? -25.429 -9.459 25.877 1.00 60.34 248 CYS A N 1
ATOM 1749 C CA . CYS A 1 248 ? -25.158 -10.858 25.592 1.00 60.34 248 CYS A CA 1
ATOM 1750 C C . CYS A 1 248 ? -26.009 -11.281 24.377 1.00 60.34 248 CYS A C 1
ATOM 1752 O O . CYS A 1 248 ? -27.038 -11.949 24.563 1.00 60.34 248 CYS A O 1
ATOM 1754 N N . GLY A 1 249 ? -25.594 -10.931 23.156 1.00 49.75 249 GLY A N 1
ATOM 1755 C CA . GLY A 1 249 ? -26.314 -11.315 21.938 1.00 49.75 249 GLY A CA 1
ATOM 1756 C C . GLY A 1 249 ? -26.406 -12.827 21.791 1.00 49.75 249 GLY A C 1
ATOM 1757 O O . GLY A 1 249 ? -25.454 -13.471 21.384 1.00 49.75 249 GLY A O 1
ATOM 1758 N N . ASP A 1 250 ? -27.537 -13.418 22.187 1.00 50.47 250 ASP A N 1
ATOM 1759 C CA . ASP A 1 250 ? -27.980 -14.795 21.911 1.00 50.47 250 ASP A CA 1
ATOM 1760 C C . ASP A 1 250 ? -26.921 -15.942 21.992 1.00 50.47 250 ASP A C 1
ATOM 1762 O O . ASP A 1 250 ? -27.165 -17.042 21.486 1.00 50.47 250 ASP A O 1
ATOM 1766 N N . ASP A 1 251 ? -25.808 -15.786 22.726 1.00 50.91 251 ASP A N 1
ATOM 1767 C CA . ASP A 1 251 ? -24.690 -16.756 22.842 1.00 50.91 251 ASP A CA 1
ATOM 1768 C C . ASP A 1 251 ? -25.071 -18.085 23.545 1.00 50.91 251 ASP A C 1
ATOM 1770 O O . ASP A 1 251 ? -24.262 -18.989 23.762 1.00 50.91 251 ASP A O 1
ATOM 1774 N N . CYS A 1 252 ? -26.355 -18.265 23.862 1.00 52.16 252 CYS A N 1
ATOM 1775 C CA . CYS A 1 252 ? -26.941 -19.561 24.197 1.00 52.16 252 CYS A CA 1
ATOM 1776 C C . CYS A 1 252 ? -27.202 -20.452 22.964 1.00 52.16 252 CYS A C 1
ATOM 1778 O O . CYS A 1 252 ? -27.638 -21.600 23.137 1.00 52.16 252 CYS A O 1
ATOM 1780 N N . ASP A 1 253 ? -27.005 -19.963 21.734 1.00 50.34 253 ASP A N 1
ATOM 1781 C CA . ASP A 1 253 ? -27.072 -20.798 20.537 1.00 50.34 253 ASP A CA 1
ATOM 1782 C C . ASP A 1 253 ? -25.744 -21.556 20.345 1.00 50.34 253 ASP A C 1
ATOM 1784 O O . ASP A 1 253 ? -24.712 -20.950 20.090 1.00 50.34 253 ASP A O 1
ATOM 1788 N N . PRO A 1 254 ? -25.718 -22.900 20.410 1.00 52.41 254 PRO A N 1
ATOM 1789 C CA . PRO A 1 254 ? -24.529 -23.672 20.048 1.00 52.41 254 PRO A CA 1
ATOM 1790 C C . PRO A 1 254 ? -24.203 -23.632 18.538 1.00 52.41 254 PRO A C 1
ATOM 1792 O O . PRO A 1 254 ? -23.236 -24.271 18.122 1.00 52.41 254 PRO A O 1
ATOM 1795 N N . ASN A 1 255 ? -25.032 -22.991 17.701 1.00 46.97 255 ASN A N 1
ATOM 1796 C CA . ASN A 1 255 ? -24.783 -22.676 16.288 1.00 46.97 255 ASN A CA 1
ATOM 1797 C C . ASN A 1 255 ? -25.447 -21.337 15.900 1.00 46.97 255 ASN A C 1
ATOM 1799 O O . ASN A 1 255 ? -26.379 -21.350 15.082 1.00 46.97 255 ASN A O 1
ATOM 1803 N N . PRO A 1 256 ? -24.977 -20.202 16.437 1.00 48.22 256 PRO A N 1
ATOM 1804 C CA . PRO A 1 256 ? -25.528 -18.920 16.047 1.00 48.22 256 PRO A CA 1
ATOM 1805 C C . PRO A 1 256 ? -25.302 -18.718 14.538 1.00 48.22 256 PRO A C 1
ATOM 1807 O O . PRO A 1 256 ? -24.331 -19.239 13.965 1.00 48.22 256 PRO A O 1
ATOM 1810 N N . PRO A 1 257 ? -26.219 -18.033 13.836 1.00 43.16 257 PRO A N 1
ATOM 1811 C CA . PRO A 1 257 ? -25.959 -17.592 12.475 1.00 43.16 257 PRO A CA 1
ATOM 1812 C C . PRO A 1 257 ? -24.631 -16.824 12.443 1.00 43.16 257 PRO A C 1
ATOM 1814 O O . PRO A 1 257 ? -24.360 -16.017 13.321 1.00 43.16 257 PRO A O 1
ATOM 1817 N N . TYR A 1 258 ? -23.790 -17.071 11.437 1.00 40.50 258 TYR A N 1
ATOM 1818 C CA . TYR A 1 258 ? -22.541 -16.321 11.282 1.00 40.50 258 TYR A CA 1
ATOM 1819 C C . TYR A 1 258 ? -22.819 -14.802 11.322 1.00 40.50 258 TYR A C 1
ATOM 1821 O O . TYR A 1 258 ? -23.578 -14.321 10.478 1.00 40.50 258 TYR A O 1
ATOM 1829 N N . GLY A 1 259 ? -22.208 -14.084 12.277 1.00 42.56 259 GLY A N 1
ATOM 1830 C CA . GLY A 1 259 ? -22.327 -12.626 12.432 1.00 42.56 259 GLY A CA 1
ATOM 1831 C C . GLY A 1 259 ? -23.357 -12.123 13.457 1.00 42.56 259 GLY A C 1
ATOM 1832 O O . GLY A 1 259 ? -23.856 -11.023 13.271 1.00 42.56 259 GLY A O 1
ATOM 1833 N N . THR A 1 260 ? -23.708 -12.913 14.479 1.00 43.66 260 THR A N 1
ATOM 1834 C CA . THR A 1 260 ? -24.582 -12.497 15.605 1.00 43.66 260 THR A CA 1
ATOM 1835 C C . THR A 1 260 ? -23.890 -12.651 16.964 1.00 43.66 260 THR A C 1
ATOM 1837 O O . THR A 1 260 ? -24.519 -13.058 17.935 1.00 43.66 260 THR A O 1
ATOM 1840 N N . HIS A 1 261 ? -22.567 -12.514 16.991 1.00 47.19 261 HIS A N 1
ATOM 1841 C CA . HIS A 1 261 ? -21.794 -12.613 18.224 1.00 47.19 261 HIS A CA 1
ATOM 1842 C C . HIS A 1 261 ? -21.455 -11.196 18.653 1.00 47.19 261 HIS A C 1
ATOM 1844 O O . HIS A 1 261 ? -20.504 -10.607 18.134 1.00 47.19 261 HIS A O 1
ATOM 1850 N N . ASP A 1 262 ? -22.283 -10.667 19.544 1.00 50.19 262 ASP A N 1
ATOM 1851 C CA . ASP A 1 262 ? -22.362 -9.227 19.791 1.00 50.19 262 ASP A CA 1
ATOM 1852 C C . ASP A 1 262 ? -21.611 -8.806 21.071 1.00 50.19 262 ASP A C 1
ATOM 1854 O O . ASP A 1 262 ? -21.421 -7.617 21.302 1.00 50.19 262 ASP A O 1
ATOM 1858 N N . ALA A 1 263 ? -21.088 -9.768 21.849 1.00 52.97 263 ALA A N 1
ATOM 1859 C CA . ALA A 1 263 ? -20.343 -9.517 23.085 1.00 52.97 263 ALA A CA 1
ATOM 1860 C C . ALA A 1 263 ? -18.816 -9.680 22.919 1.00 52.97 263 ALA A C 1
ATOM 1862 O O . ALA A 1 263 ? -18.313 -10.713 22.457 1.00 52.97 263 ALA A O 1
ATOM 1863 N N . TRP A 1 264 ? -18.056 -8.671 23.363 1.00 55.03 264 TRP A N 1
ATOM 1864 C CA . TRP A 1 264 ? -16.605 -8.751 23.553 1.00 55.03 264 TRP A CA 1
ATOM 1865 C C . TRP A 1 264 ? -16.255 -8.697 25.051 1.00 55.03 264 TRP A C 1
ATOM 1867 O O . TRP A 1 264 ? -16.629 -7.766 25.748 1.00 55.03 264 TRP A O 1
ATOM 1877 N N . ALA A 1 265 ? -15.484 -9.630 25.614 1.00 58.41 265 ALA A N 1
ATOM 1878 C CA . ALA A 1 265 ? -14.870 -10.792 24.969 1.00 58.41 265 ALA A CA 1
ATOM 1879 C C . ALA A 1 265 ? -15.888 -11.903 24.638 1.00 58.41 265 ALA A C 1
ATOM 1881 O O . ALA A 1 265 ? -16.901 -12.043 25.306 1.00 58.41 265 ALA A O 1
ATOM 1882 N N . TYR A 1 266 ? -15.574 -12.745 23.649 1.00 59.72 266 TYR A N 1
ATOM 1883 C CA . TYR A 1 266 ? -16.388 -13.922 23.314 1.00 59.72 266 TYR A CA 1
ATOM 1884 C C . TYR A 1 266 ? -16.531 -14.895 24.501 1.00 59.72 266 TYR A C 1
ATOM 1886 O O . TYR A 1 266 ? -15.545 -15.181 25.190 1.00 59.72 266 TYR A O 1
ATOM 1894 N N . ASP A 1 267 ? -17.704 -15.523 24.647 1.00 58.69 267 ASP A N 1
ATOM 1895 C CA . ASP A 1 267 ? -17.888 -16.725 25.476 1.00 58.69 267 ASP A CA 1
ATOM 1896 C C . ASP A 1 267 ? -17.216 -17.945 24.812 1.00 58.69 267 ASP A C 1
ATOM 1898 O O . ASP A 1 267 ? -17.816 -18.752 24.097 1.00 58.69 267 ASP A O 1
ATOM 1902 N N . ILE A 1 268 ? -15.906 -18.071 25.024 1.00 64.56 268 ILE A N 1
ATOM 1903 C CA . ILE A 1 268 ? -15.073 -19.127 24.431 1.00 64.56 268 ILE A CA 1
ATOM 1904 C C . ILE A 1 268 ? -15.460 -20.510 24.941 1.00 64.56 268 ILE A C 1
ATOM 1906 O O . ILE A 1 268 ? -15.258 -21.519 24.249 1.00 64.56 268 ILE A O 1
ATOM 1910 N N . ASN A 1 269 ? -15.942 -20.580 26.177 1.00 65.62 269 ASN A N 1
ATOM 1911 C CA . ASN A 1 269 ? -16.189 -21.843 26.843 1.00 65.62 269 ASN A CA 1
ATOM 1912 C C . ASN A 1 269 ? -17.650 -22.327 26.690 1.00 65.62 269 ASN A C 1
ATOM 1914 O O . ASN A 1 269 ? -17.932 -23.496 26.981 1.00 65.62 269 ASN A O 1
ATOM 1918 N N . ILE A 1 270 ? -18.506 -21.495 26.080 1.00 66.31 270 ILE A N 1
ATOM 1919 C CA . ILE A 1 270 ? -19.908 -21.753 25.728 1.00 66.31 270 ILE A CA 1
ATOM 1920 C C . ILE A 1 270 ? -20.701 -22.156 26.979 1.00 66.31 270 ILE A C 1
ATOM 1922 O O . ILE A 1 270 ? -21.474 -23.125 26.968 1.00 66.31 270 ILE A O 1
ATOM 1926 N N . ASP A 1 271 ? -20.448 -21.479 28.102 1.00 64.31 271 ASP A N 1
ATOM 1927 C CA . ASP A 1 271 ? -21.226 -21.657 29.333 1.00 64.31 271 ASP A CA 1
ATOM 1928 C C . ASP A 1 271 ? -22.336 -20.618 29.505 1.00 64.31 271 ASP A C 1
ATOM 1930 O O . ASP A 1 271 ? -23.158 -20.771 30.417 1.00 64.31 271 ASP A O 1
ATOM 1934 N N . CYS A 1 272 ? -22.429 -19.673 28.569 1.00 59.31 272 CYS A N 1
ATOM 1935 C CA . CYS A 1 272 ? -23.297 -18.503 28.516 1.00 59.31 272 CYS A CA 1
ATOM 1936 C C . CYS A 1 272 ? -22.873 -17.379 29.474 1.00 59.31 272 CYS A C 1
ATOM 1938 O O . CYS A 1 272 ? -23.725 -16.611 29.926 1.00 59.31 272 CYS A O 1
ATOM 1940 N N . TRP A 1 273 ? -21.586 -17.314 29.839 1.00 59.47 273 TRP A N 1
ATOM 1941 C CA . TRP A 1 273 ? -21.042 -16.296 30.739 1.00 59.47 273 TRP A CA 1
ATOM 1942 C C . TRP A 1 273 ? -19.694 -15.811 30.230 1.00 59.47 273 TRP A C 1
ATOM 1944 O O . TRP A 1 273 ? -18.697 -16.497 30.422 1.00 59.47 273 TRP A O 1
ATOM 1954 N N . VAL A 1 274 ? -19.608 -14.575 29.743 1.00 58.25 274 VAL A N 1
ATOM 1955 C CA . VAL A 1 274 ? -18.296 -13.954 29.543 1.00 58.25 274 VAL A CA 1
ATOM 1956 C C . VAL A 1 274 ? -17.699 -13.628 30.911 1.00 58.25 274 VAL A C 1
ATOM 1958 O O . VAL A 1 274 ? -18.224 -12.824 31.682 1.00 58.25 274 VAL A O 1
ATOM 1961 N N . ASN A 1 275 ? -16.610 -14.298 31.277 1.00 61.88 275 ASN A N 1
ATOM 1962 C CA . ASN A 1 275 ? -15.963 -14.102 32.564 1.00 61.88 275 ASN A CA 1
ATOM 1963 C C . ASN A 1 275 ? -14.442 -14.304 32.496 1.00 61.88 275 ASN A C 1
ATOM 1965 O O . ASN A 1 275 ? -13.837 -14.540 31.455 1.00 61.88 275 ASN A O 1
ATOM 1969 N N . SER A 1 276 ? -13.779 -14.213 33.653 1.00 67.00 276 SER A N 1
ATOM 1970 C CA . SER A 1 276 ? -12.324 -14.397 33.742 1.00 67.00 276 SER A CA 1
ATOM 1971 C C . SER A 1 276 ? -11.818 -15.729 33.164 1.00 67.00 276 SER A C 1
ATOM 1973 O O . SER A 1 276 ? -10.652 -15.820 32.790 1.00 67.00 276 SER A O 1
ATOM 1975 N N . VAL A 1 277 ? -12.655 -16.770 33.109 1.00 68.38 277 VAL A N 1
ATOM 1976 C CA . VAL A 1 277 ? -12.316 -18.065 32.510 1.00 68.38 277 VAL A CA 1
ATOM 1977 C C . VAL A 1 277 ? -12.208 -17.943 30.993 1.00 68.38 277 VAL A C 1
ATOM 1979 O O . VAL A 1 277 ? -11.265 -18.504 30.443 1.00 68.38 277 VAL A O 1
ATOM 1982 N N . ASP A 1 278 ? -13.068 -17.165 30.343 1.00 64.06 278 ASP A N 1
ATOM 1983 C CA . ASP A 1 278 ? -13.032 -16.892 28.900 1.00 64.06 278 ASP A CA 1
ATOM 1984 C C . ASP A 1 278 ? -11.801 -16.084 28.526 1.00 64.06 278 ASP A C 1
ATOM 1986 O O . ASP A 1 278 ? -11.056 -16.476 27.633 1.00 64.06 278 ASP A O 1
ATOM 1990 N N . ILE A 1 279 ? -11.481 -15.054 29.313 1.00 65.94 279 ILE A N 1
ATOM 1991 C CA . ILE A 1 279 ? -10.244 -14.272 29.163 1.00 65.94 279 ILE A CA 1
ATOM 1992 C C . ILE A 1 279 ? -9.002 -15.171 29.296 1.00 65.94 279 ILE A C 1
ATOM 1994 O O . ILE A 1 279 ? -8.029 -15.028 28.558 1.00 65.94 279 ILE A O 1
ATOM 1998 N N . LEU A 1 280 ? -9.019 -16.124 30.235 1.00 66.38 280 LEU A N 1
ATOM 1999 C CA . LEU A 1 280 ? -7.917 -17.072 30.450 1.00 66.38 280 LEU A CA 1
ATOM 2000 C C . LEU A 1 280 ? -7.880 -18.214 29.423 1.00 66.38 280 LEU A C 1
ATOM 2002 O O . LEU A 1 280 ? -6.835 -18.855 29.270 1.00 66.38 280 LEU A O 1
ATOM 2006 N N . MET A 1 281 ? -9.004 -18.504 28.769 1.00 65.50 281 MET A N 1
ATOM 2007 C CA . MET A 1 281 ? -9.105 -19.441 27.651 1.00 65.50 281 MET A CA 1
ATOM 2008 C C . MET A 1 281 ? -8.852 -18.771 26.303 1.00 65.50 281 MET A C 1
ATOM 2010 O O . MET A 1 281 ? -8.623 -19.493 25.327 1.00 65.50 281 MET A O 1
ATOM 2014 N N . PHE A 1 282 ? -8.830 -17.434 26.261 1.00 62.78 282 PHE A N 1
ATOM 2015 C CA . PHE A 1 282 ? -8.500 -16.678 25.069 1.00 62.78 282 PHE A CA 1
ATOM 2016 C C . PHE A 1 282 ? -7.167 -17.180 24.519 1.00 62.78 282 PHE A C 1
ATOM 2018 O O . PHE A 1 282 ? -6.190 -17.302 25.275 1.00 62.78 282 PHE A O 1
ATOM 2025 N N . PRO A 1 283 ? -7.107 -17.570 23.233 1.00 61.19 283 PRO A N 1
ATOM 2026 C CA . PRO A 1 283 ? -5.887 -18.124 22.690 1.00 61.19 283 PRO A CA 1
ATOM 2027 C C . PRO A 1 283 ? -4.768 -17.109 22.889 1.00 61.19 283 PRO A C 1
ATOM 2029 O O . PRO A 1 283 ? -4.935 -15.924 22.622 1.00 61.19 283 PRO A O 1
ATOM 2032 N N . ALA A 1 284 ? -3.611 -17.585 23.347 1.00 54.31 284 ALA A N 1
ATOM 2033 C CA . ALA A 1 284 ? -2.489 -16.710 23.672 1.00 54.31 284 ALA A CA 1
ATOM 2034 C C . ALA A 1 284 ? -1.999 -15.868 22.484 1.00 54.31 284 ALA A C 1
ATOM 2036 O O . ALA A 1 284 ? -1.196 -14.985 22.723 1.00 54.31 284 ALA A O 1
ATOM 2037 N N . ASN A 1 285 ? -2.424 -16.205 21.257 1.00 54.12 285 ASN A N 1
ATOM 2038 C CA . ASN A 1 285 ? -2.131 -15.549 19.989 1.00 54.12 285 ASN A CA 1
ATOM 2039 C C . ASN A 1 285 ? -3.094 -16.105 18.918 1.00 54.12 285 ASN A C 1
ATOM 2041 O O . ASN A 1 285 ? -2.870 -17.218 18.423 1.00 54.12 285 ASN A O 1
ATOM 2045 N N . VAL A 1 286 ? -4.150 -15.376 18.552 1.00 51.50 286 VAL A N 1
ATOM 2046 C CA . VAL A 1 286 ? -4.875 -15.639 17.298 1.00 51.50 286 VAL A CA 1
ATOM 2047 C C . VAL A 1 286 ? -4.278 -14.720 16.240 1.00 51.50 286 VAL A C 1
ATOM 2049 O O . VAL A 1 286 ? -4.449 -13.512 16.303 1.00 51.50 286 VAL A O 1
ATOM 2052 N N . ASN A 1 287 ? -3.545 -15.291 15.282 1.00 45.88 287 ASN A N 1
ATOM 2053 C CA . ASN A 1 287 ? -3.181 -14.555 14.071 1.00 45.88 287 ASN A CA 1
ATOM 2054 C C . ASN A 1 287 ? -4.447 -14.456 13.219 1.00 45.88 287 ASN A C 1
ATOM 2056 O O . ASN A 1 287 ? -5.048 -15.509 12.989 1.00 45.88 287 ASN A O 1
ATOM 2060 N N . MET A 1 288 ? -4.835 -13.266 12.754 1.00 48.91 288 MET A N 1
ATOM 2061 C CA . MET A 1 288 ? -6.017 -13.101 11.899 1.00 48.91 288 MET A CA 1
ATOM 2062 C C . MET A 1 288 ? -5.879 -14.015 10.669 1.00 48.91 288 MET A C 1
ATOM 2064 O O . MET A 1 288 ? -4.988 -13.802 9.838 1.00 48.91 288 MET A O 1
ATOM 2068 N N . PRO A 1 289 ? -6.663 -15.103 10.541 1.00 38.09 289 PRO A N 1
ATOM 2069 C CA . PRO A 1 289 ? -6.604 -15.918 9.350 1.00 38.09 289 PRO A CA 1
ATOM 2070 C C . PRO A 1 289 ? -7.418 -15.209 8.272 1.00 38.09 289 PRO A C 1
ATOM 2072 O O . PRO A 1 289 ? -8.628 -15.042 8.403 1.00 38.09 289 PRO A O 1
ATOM 2075 N N . ALA A 1 290 ? -6.767 -14.872 7.162 1.00 37.97 290 ALA A N 1
ATOM 2076 C CA . ALA A 1 290 ? -7.456 -14.738 5.890 1.00 37.97 290 ALA A CA 1
ATOM 2077 C C . ALA A 1 290 ? -8.106 -16.092 5.556 1.00 37.97 290 ALA A C 1
ATOM 2079 O O . ALA A 1 290 ? -7.394 -16.997 5.138 1.00 37.97 290 ALA A O 1
ATOM 2080 N N . GLU A 1 291 ? -9.403 -16.259 5.841 1.00 31.69 291 GLU A N 1
ATOM 2081 C CA . GLU A 1 291 ? -10.359 -17.273 5.336 1.00 31.69 291 GLU A CA 1
ATOM 2082 C C . GLU A 1 291 ? -11.537 -17.338 6.342 1.00 31.69 291 GLU A C 1
ATOM 2084 O O . GLU A 1 291 ? -11.322 -17.639 7.506 1.00 31.69 291 GLU A O 1
ATOM 2089 N N . LEU A 1 292 ? -12.822 -17.117 6.047 1.00 28.33 292 LEU A N 1
ATOM 2090 C CA . LEU A 1 292 ? -13.606 -17.068 4.815 1.00 28.33 292 LEU A CA 1
ATOM 2091 C C . LEU A 1 292 ? -14.891 -16.259 5.100 1.00 28.33 292 LEU A C 1
ATOM 2093 O O . LEU A 1 292 ? -15.782 -16.746 5.785 1.00 28.33 292 LEU A O 1
ATOM 2097 N N . GLY A 1 293 ? -14.982 -15.063 4.518 1.00 29.03 293 GLY A N 1
ATOM 2098 C CA . GLY A 1 293 ? -16.214 -14.362 4.143 1.00 29.03 293 GLY A CA 1
ATOM 2099 C C . GLY A 1 293 ? -17.371 -14.281 5.139 1.00 29.03 293 GLY A C 1
ATOM 2100 O O . GLY A 1 293 ? -18.361 -14.960 4.904 1.00 29.03 293 GLY A O 1
ATOM 2101 N N . VAL A 1 294 ? -17.306 -13.359 6.105 1.00 33.09 294 VAL A N 1
ATOM 2102 C CA . VAL A 1 294 ? -18.369 -12.374 6.412 1.00 33.09 294 VAL A CA 1
ATOM 2103 C C . VAL A 1 294 ? -17.754 -11.252 7.274 1.00 33.09 294 VAL A C 1
ATOM 2105 O O . VAL A 1 294 ? -17.146 -11.559 8.289 1.00 33.09 294 VAL A O 1
ATOM 2108 N N . GLU A 1 295 ? -17.896 -10.001 6.818 1.00 37.16 295 GLU A N 1
ATOM 2109 C CA . GLU A 1 295 ? -17.527 -8.705 7.441 1.00 37.16 295 GLU A CA 1
ATOM 2110 C C . GLU A 1 295 ? -16.035 -8.445 7.800 1.00 37.16 295 GLU A C 1
ATOM 2112 O O . GLU A 1 295 ? -15.566 -8.824 8.871 1.00 37.16 295 GLU A O 1
ATOM 2117 N N . PRO A 1 296 ? -15.274 -7.739 6.931 1.00 38.19 296 PRO A N 1
ATOM 2118 C CA . PRO A 1 296 ? -13.857 -7.419 7.149 1.00 38.19 296 PRO A CA 1
ATOM 2119 C C . PRO A 1 296 ? -13.576 -6.434 8.300 1.00 38.19 296 PRO A C 1
ATOM 2121 O O . PRO A 1 296 ? -12.434 -6.324 8.719 1.00 38.19 296 PRO A O 1
ATOM 2124 N N . THR A 1 297 ? -14.573 -5.721 8.828 1.00 41.53 297 THR A N 1
ATOM 2125 C CA . THR A 1 297 ? -14.371 -4.591 9.757 1.00 41.53 297 THR A CA 1
ATOM 2126 C C . THR A 1 297 ? -14.240 -4.978 11.233 1.00 41.53 297 THR A C 1
ATOM 2128 O O . THR A 1 297 ? -13.890 -4.125 12.043 1.00 41.53 297 THR A O 1
ATOM 2131 N N . TYR A 1 298 ? -14.514 -6.233 11.606 1.00 46.22 298 TYR A N 1
ATOM 2132 C CA . TYR A 1 298 ? -14.600 -6.634 13.017 1.00 46.22 298 TYR A CA 1
ATOM 2133 C C . TYR A 1 298 ? -13.246 -6.950 13.668 1.00 46.22 298 TYR A C 1
ATOM 2135 O O . TYR A 1 298 ? -13.073 -6.706 14.852 1.00 46.22 298 TYR A O 1
ATOM 2143 N N . GLN A 1 299 ? -12.264 -7.495 12.944 1.00 46.16 299 GLN A N 1
ATOM 2144 C CA . GLN A 1 299 ? -11.066 -8.056 13.596 1.00 46.16 299 GLN A CA 1
ATOM 2145 C C . GLN A 1 299 ? -10.008 -7.015 14.005 1.00 46.16 299 GLN A C 1
ATOM 2147 O O . GLN A 1 299 ? -9.251 -7.286 14.935 1.00 46.16 299 GLN A O 1
ATOM 2152 N N . CYS A 1 300 ? -9.976 -5.834 13.375 1.00 48.72 300 CYS A N 1
ATOM 2153 C CA . CYS A 1 300 ? -9.026 -4.762 13.716 1.00 48.72 300 CYS A CA 1
ATOM 2154 C C . CYS A 1 300 ? -9.448 -3.937 14.944 1.00 48.72 300 CYS A C 1
ATOM 2156 O O . CYS A 1 300 ? -8.583 -3.440 15.655 1.00 48.72 300 CYS A O 1
ATOM 2158 N N . ARG A 1 301 ? -10.755 -3.847 15.244 1.00 53.53 301 ARG A N 1
ATOM 2159 C CA . ARG A 1 301 ? -11.301 -3.056 16.372 1.00 53.53 301 ARG A CA 1
ATOM 2160 C C . ARG A 1 301 ? -10.899 -3.591 17.753 1.00 53.53 301 ARG A C 1
ATOM 2162 O O . ARG A 1 301 ? -10.971 -2.876 18.746 1.00 53.53 301 ARG A O 1
ATOM 2169 N N . TYR A 1 302 ? -10.461 -4.850 17.814 1.00 57.66 302 TYR A N 1
ATOM 2170 C CA . TYR A 1 302 ? -10.117 -5.546 19.056 1.00 57.66 302 TYR A CA 1
ATOM 2171 C C . TYR A 1 302 ? -8.605 -5.630 19.336 1.00 57.66 302 TYR A C 1
ATOM 2173 O O . TYR A 1 302 ? -8.216 -6.191 20.361 1.00 57.66 302 TYR A O 1
ATOM 2181 N N . ASP A 1 303 ? -7.746 -5.098 18.457 1.00 60.75 303 ASP A N 1
ATOM 2182 C CA . ASP A 1 303 ? -6.294 -4.985 18.680 1.00 60.75 303 ASP A CA 1
ATOM 2183 C C . ASP A 1 303 ? -5.957 -3.625 19.309 1.00 60.75 303 ASP A C 1
ATOM 2185 O O . ASP A 1 303 ? -5.453 -2.705 18.667 1.00 60.75 303 ASP A O 1
ATOM 2189 N N . LEU A 1 304 ? -6.272 -3.484 20.599 1.00 64.44 304 LEU A N 1
ATOM 2190 C CA . LEU A 1 304 ? -6.148 -2.216 21.330 1.00 64.44 304 LEU A CA 1
ATOM 2191 C C . LEU A 1 304 ? -4.699 -1.737 21.493 1.00 64.44 304 LEU A C 1
ATOM 2193 O O . LEU A 1 304 ? -4.469 -0.595 21.899 1.00 64.44 304 LEU A O 1
ATOM 2197 N N . ASN A 1 305 ? -3.719 -2.613 21.258 1.00 64.81 305 ASN A N 1
ATOM 2198 C CA . ASN A 1 305 ? -2.309 -2.307 21.459 1.00 64.81 305 ASN A CA 1
ATOM 2199 C C . ASN A 1 305 ? -1.514 -2.143 20.148 1.00 64.81 305 ASN A C 1
ATOM 2201 O O . ASN A 1 305 ? -0.366 -1.684 20.195 1.00 64.81 305 ASN A O 1
ATOM 2205 N N . GLY A 1 306 ? -2.137 -2.442 19.003 1.00 61.66 306 GLY A N 1
ATOM 2206 C CA . GLY A 1 306 ? -1.588 -2.233 17.664 1.00 61.66 306 GLY A CA 1
ATOM 2207 C C . GLY A 1 306 ? -0.410 -3.152 17.343 1.00 61.66 306 GLY A C 1
ATOM 2208 O O . GLY A 1 306 ? 0.480 -2.771 16.575 1.00 61.66 306 GLY A O 1
ATOM 2209 N N . ASP A 1 307 ? -0.338 -4.334 17.966 1.00 62.47 307 ASP A N 1
ATOM 2210 C CA . ASP A 1 307 ? 0.712 -5.321 17.687 1.00 62.47 307 ASP A CA 1
ATOM 2211 C C . ASP A 1 307 ? 0.323 -6.345 16.615 1.00 62.47 307 ASP A C 1
ATOM 2213 O O . ASP A 1 307 ? 1.142 -7.208 16.273 1.00 62.47 307 ASP A O 1
ATOM 2217 N N . ASN A 1 308 ? -0.859 -6.190 16.015 1.00 57.00 308 ASN A N 1
ATOM 2218 C CA . ASN A 1 308 ? -1.491 -7.074 15.044 1.00 57.00 308 ASN A CA 1
ATOM 2219 C C . ASN A 1 308 ? -1.889 -8.444 15.618 1.00 57.00 308 ASN A C 1
ATOM 2221 O O . ASN A 1 308 ? -2.111 -9.389 14.851 1.00 57.00 308 ASN A O 1
ATOM 2225 N N . TRP A 1 309 ? -1.973 -8.583 16.946 1.00 59.97 309 TRP A N 1
ATOM 2226 C CA . TRP A 1 309 ? -2.398 -9.809 17.616 1.00 59.97 309 TRP A CA 1
ATOM 2227 C C . TRP A 1 309 ? -3.520 -9.537 18.599 1.00 59.97 309 TRP A C 1
ATOM 2229 O O . TRP A 1 309 ? -3.265 -9.107 19.711 1.00 59.97 309 TRP A O 1
ATOM 2239 N N . VAL A 1 310 ? -4.731 -9.995 18.288 1.00 62.09 310 VAL A N 1
ATOM 2240 C CA . VAL A 1 310 ? -5.795 -10.032 19.295 1.00 62.09 310 VAL A CA 1
ATOM 2241 C C . VAL A 1 310 ? -5.502 -11.149 20.297 1.00 62.09 310 VAL A C 1
ATOM 2243 O O . VAL A 1 310 ? -5.537 -12.348 19.977 1.00 62.09 310 VAL A O 1
ATOM 2246 N N . ASN A 1 311 ? -5.161 -10.762 21.520 1.00 63.50 311 ASN A N 1
ATOM 2247 C CA . ASN A 1 311 ? -4.776 -11.675 22.577 1.00 63.50 311 ASN A CA 1
ATOM 2248 C C . ASN A 1 311 ? -5.221 -11.175 23.962 1.00 63.50 311 ASN A C 1
ATOM 2250 O O . ASN A 1 311 ? -5.897 -10.165 24.131 1.00 63.50 311 ASN A O 1
ATOM 2254 N N . SER A 1 312 ? -4.851 -11.922 25.004 1.00 67.12 312 SER A N 1
ATOM 2255 C CA . SER A 1 312 ? -5.211 -11.566 26.381 1.00 67.12 312 SER A CA 1
ATOM 2256 C C . SER A 1 312 ? -4.701 -10.185 26.825 1.00 67.12 312 SER A C 1
ATOM 2258 O O . SER A 1 312 ? -5.227 -9.636 27.785 1.00 67.12 312 SER A O 1
ATOM 2260 N N . VAL A 1 313 ? -3.665 -9.635 26.179 1.00 70.44 313 VAL A N 1
ATOM 2261 C CA . VAL A 1 313 ? -3.138 -8.293 26.463 1.00 70.44 313 VAL A CA 1
ATOM 2262 C C . VAL A 1 313 ? -4.135 -7.223 26.032 1.00 70.44 313 VAL A C 1
ATOM 2264 O O . VAL A 1 313 ? -4.351 -6.302 26.812 1.00 70.44 313 VAL A O 1
ATOM 2267 N N . ASP A 1 314 ? -4.794 -7.380 24.886 1.00 66.75 314 ASP A N 1
ATOM 2268 C CA . ASP A 1 314 ? -5.823 -6.451 24.396 1.00 66.75 314 ASP A CA 1
ATOM 2269 C C . ASP A 1 314 ? -7.031 -6.442 25.321 1.00 66.75 314 ASP A C 1
ATOM 2271 O O . ASP A 1 314 ? -7.453 -5.396 25.801 1.00 66.75 314 ASP A O 1
ATOM 2275 N N . ILE A 1 315 ? -7.491 -7.624 25.730 1.00 64.31 315 ILE A N 1
ATOM 2276 C CA . ILE A 1 315 ? -8.579 -7.755 26.710 1.00 64.31 315 ILE A CA 1
ATOM 2277 C C . ILE A 1 315 ? -8.229 -7.059 28.036 1.00 64.31 315 ILE A C 1
ATOM 2279 O O . ILE A 1 315 ? -9.087 -6.477 28.692 1.00 64.31 315 ILE A O 1
ATOM 2283 N N . LEU A 1 316 ? -6.958 -7.103 28.447 1.00 65.06 316 LEU A N 1
ATOM 2284 C CA . LEU A 1 316 ? -6.481 -6.447 29.667 1.00 65.06 316 LEU A CA 1
ATOM 2285 C C . LEU A 1 316 ? -6.196 -4.946 29.493 1.00 65.06 316 LEU A C 1
ATOM 2287 O O . LEU A 1 316 ? -6.015 -4.260 30.504 1.00 65.06 316 LEU A O 1
ATOM 2291 N N . MET A 1 317 ? -6.103 -4.446 28.258 1.00 63.94 317 MET A N 1
ATOM 2292 C CA . MET A 1 317 ? -5.983 -3.017 27.955 1.00 63.94 317 MET A CA 1
ATOM 2293 C C . MET A 1 317 ? -7.327 -2.300 27.989 1.00 63.94 317 MET A C 1
ATOM 2295 O O . MET A 1 317 ? -7.345 -1.091 28.232 1.00 63.94 317 MET A O 1
ATOM 2299 N N . PHE A 1 318 ? -8.428 -3.034 27.823 1.00 56.84 318 PHE A N 1
ATOM 2300 C CA . PHE A 1 318 ? -9.761 -2.493 28.026 1.00 56.84 318 PHE A CA 1
ATOM 2301 C C . PHE A 1 318 ? -9.846 -1.855 29.426 1.00 56.84 318 PHE A C 1
ATOM 2303 O O . PHE A 1 318 ? -9.336 -2.435 30.400 1.00 56.84 318 PHE A O 1
ATOM 2310 N N . PRO A 1 319 ? -10.386 -0.627 29.561 1.00 48.56 319 PRO A N 1
ATOM 2311 C CA . PRO A 1 319 ? -10.393 0.085 30.829 1.00 48.56 319 PRO A CA 1
ATOM 2312 C C . PRO A 1 319 ? -10.941 -0.821 31.935 1.00 48.56 319 PRO A C 1
ATOM 2314 O O . PRO A 1 319 ? -11.993 -1.435 31.810 1.00 48.56 319 PRO A O 1
ATOM 2317 N N . ALA A 1 320 ? -10.177 -0.924 33.028 1.00 37.44 320 ALA A N 1
ATOM 2318 C CA . ALA A 1 320 ? -10.327 -1.891 34.121 1.00 37.44 320 ALA A CA 1
ATOM 2319 C C . ALA A 1 320 ? -11.600 -1.726 34.990 1.00 37.44 320 ALA A C 1
ATOM 2321 O O . ALA A 1 320 ? -11.545 -1.857 36.217 1.00 37.44 320 ALA A O 1
ATOM 2322 N N . ARG A 1 321 ? -12.734 -1.375 34.379 1.00 41.84 321 ARG A N 1
ATOM 2323 C CA . ARG A 1 321 ? -14.069 -1.317 34.977 1.00 41.84 321 ARG A CA 1
ATOM 2324 C C . ARG A 1 321 ? -14.898 -2.565 34.723 1.00 41.84 321 ARG A C 1
ATOM 2326 O O . ARG A 1 321 ? -15.883 -2.735 35.430 1.00 41.84 321 ARG A O 1
ATOM 2333 N N . VAL A 1 322 ? -14.435 -3.448 33.842 1.00 42.47 322 VAL A N 1
ATOM 2334 C CA . VAL A 1 322 ? -15.028 -4.757 33.573 1.00 42.47 322 VAL A CA 1
ATOM 2335 C C . VAL A 1 322 ? -14.749 -5.718 34.744 1.00 42.47 322 VAL A C 1
ATOM 2337 O O . VAL A 1 322 ? -14.048 -6.720 34.637 1.00 42.47 322 VAL A O 1
ATOM 2340 N N . ASP A 1 323 ? -15.303 -5.424 35.919 1.00 40.38 323 ASP A N 1
ATOM 2341 C CA . ASP A 1 323 ? -16.155 -6.467 36.463 1.00 40.38 323 ASP A CA 1
ATOM 2342 C C . ASP A 1 323 ? -17.338 -6.463 35.463 1.00 40.38 323 ASP A C 1
ATOM 2344 O O . ASP A 1 323 ? -17.925 -5.407 35.251 1.00 40.38 323 ASP A O 1
ATOM 2348 N N . MET A 1 324 ? -17.697 -7.585 34.843 1.00 42.59 324 MET A N 1
ATOM 2349 C CA . MET A 1 324 ? -19.062 -7.785 34.328 1.00 42.59 324 MET A CA 1
ATOM 2350 C C . MET A 1 324 ? -19.864 -8.410 35.480 1.00 42.59 324 MET A C 1
ATOM 2352 O O . MET A 1 324 ? -20.201 -9.597 35.410 1.00 42.59 324 MET A O 1
ATOM 2356 N N . PRO A 1 325 ? -20.082 -7.765 36.659 1.00 35.12 325 PRO A N 1
ATOM 2357 C CA . PRO A 1 325 ? -20.704 -8.443 37.776 1.00 35.12 325 PRO A CA 1
ATOM 2358 C C . PRO A 1 325 ? -22.213 -8.254 37.664 1.00 35.12 325 PRO A C 1
ATOM 2360 O O . PRO A 1 325 ? -22.859 -7.846 38.629 1.00 35.12 325 PRO A O 1
ATOM 2363 N N . LYS A 1 326 ? -22.792 -8.520 36.504 1.00 37.97 326 LYS A N 1
ATOM 2364 C CA . LYS A 1 326 ? -24.223 -8.723 36.387 1.00 37.97 326 LYS A CA 1
ATOM 2365 C C . LYS A 1 326 ? -24.426 -9.850 35.414 1.00 37.97 326 LYS A C 1
ATOM 2367 O O . LYS A 1 326 ? -24.364 -9.693 34.211 1.00 37.97 326 LYS A O 1
ATOM 2372 N N . GLU A 1 327 ? -24.655 -11.003 36.026 1.00 40.25 327 GLU A N 1
ATOM 2373 C CA . GLU A 1 327 ? -25.327 -12.141 35.428 1.00 40.25 327 GLU A CA 1
ATOM 2374 C C . GLU A 1 327 ? -26.330 -11.618 34.381 1.00 40.25 327 GLU A C 1
ATOM 2376 O O . GLU A 1 327 ? -27.291 -10.945 34.780 1.00 40.25 327 GLU A O 1
ATOM 2381 N N . CYS A 1 328 ? -26.090 -11.898 33.089 1.00 39.97 328 CYS A N 1
ATOM 2382 C CA . CYS A 1 328 ? -27.051 -11.759 31.989 1.00 39.97 328 CYS A CA 1
ATOM 2383 C C . CYS A 1 328 ? -28.266 -12.639 32.322 1.00 39.97 328 CYS A C 1
ATOM 2385 O O . CYS A 1 328 ? -28.466 -13.749 31.836 1.00 39.97 328 CYS A O 1
ATOM 2387 N N . THR A 1 329 ? -29.052 -12.186 33.287 1.00 33.75 329 THR A N 1
ATOM 2388 C CA . THR A 1 329 ? -30.254 -12.837 33.764 1.00 33.75 329 THR A CA 1
ATOM 2389 C C . THR A 1 329 ? -31.383 -12.173 33.021 1.00 33.75 329 THR A C 1
ATOM 2391 O O . THR A 1 329 ? -31.930 -11.167 33.459 1.00 33.75 329 THR A O 1
ATOM 2394 N N . ASN A 1 330 ? -31.726 -12.752 31.875 1.00 31.48 330 ASN A N 1
ATOM 2395 C CA . ASN A 1 330 ? -33.009 -12.496 31.243 1.00 31.48 330 ASN A CA 1
ATOM 2396 C C . ASN A 1 330 ? -34.119 -12.790 32.286 1.00 31.48 330 ASN A C 1
ATOM 2398 O O . ASN A 1 330 ? -34.175 -13.927 32.778 1.00 31.48 330 ASN A O 1
ATOM 2402 N N . PRO A 1 331 ? -34.934 -11.807 32.723 1.00 32.53 331 PRO A N 1
ATOM 2403 C CA . PRO A 1 331 ? -36.034 -12.057 33.655 1.00 32.53 331 PRO A CA 1
ATOM 2404 C C . PRO A 1 331 ? -37.186 -12.874 33.047 1.00 32.53 331 PRO A C 1
ATOM 2406 O O . PRO A 1 331 ? -37.501 -12.710 31.848 1.00 32.53 331 PRO A O 1
#

Foldseek 3Di:
DDPVVVVVVVVVVVVVVVVVVVVVPDDPPLDLPDLKAKFKAQDADPQKDFQWFFQDQAQTFIAWPPDDRGRITIIMHQKDFPTFDDDAAKDFLWAWQDRPRTFIAQVPPHDGTRIIGNPQQKHKDKDKAQDQPDSWYFRWAWQDRPSTGTHTPPPDNGHSITTTMTTDRRLQPQFRDNVQDQLCPPSHHPLADQQSCPLVQGPQVCVVVVHDSNDSPRDDPQQQPQQCLLQDGCRLLSLLVAHSNCSAQPLLDPDPDPPRGRDPPGPPVSPSDDDPVSLVVWPQWDQPDPDDDDDSHNPSSQCCPPPNTNHSVSVVPRPPRPPSPDDPDPD

Sequence (331 aa):
MTRATVLVSLLLTLVALALAAHWAFNTSSASPNGAMSCSVKPVCDAGEVEVLRMSSTSNAHAGTPGGSAYGYRVCCTDIFGLGAECTGSYDVVLTLSGSDNAHVASDGSYATEVCVSGGDDATVDCTYGPTCDGDYACLATISSSTNAHVADCDGVGDYATKVCCKATADNCPYVSNPLQEDFDGDGGGDACDPDADNGGTPDNQELRDGTDPLNAGDDLPLDTDDDDSDGALNWEEDWCGSDPADACGDDCDPNPPYGTHDAWAYDINIDCWVNSVDILMFPANVNMPAELGVEPTYQCRYDLNGDNWVNSVDILMFPARVDMPKECTNP

Mean predicted aligned error: 16.81 Å

pLDDT: mean 71.37, std 18.82, range [28.33, 95.75]